Protein AF-A0A495U1C0-F1 (afdb_monomer_lite)

Sequence (269 aa):
MGSSTATISELTKANEAVADLSEKTHAEIAKLGKRRVKVAAPVRKLQSDLERVRAAIGKSAGIVEDIAALKAQRRKEAGTAFAEERPADTTRLDAEIRKKEAALAVARTEDEAAQAALPLIKQRLEQARIAAVAEAEQIDAAVARLLKTVTESENHLIDEAIRFVCERARRAAAYEDAASHFSVEAEDVRDWPTSNYAVWAALDSNRFRPLRGDGFDDRILPDWKADRDMLIKKIEAAGVPSIPRGMKANRWLSNGAPNPVPYLPTDMQ

Structure (mmCIF, N/CA/C/O backbone):
data_AF-A0A495U1C0-F1
#
_entry.id   AF-A0A495U1C0-F1
#
loop_
_atom_site.group_PDB
_atom_site.id
_atom_site.type_symbol
_atom_site.label_atom_id
_atom_site.label_alt_id
_atom_site.label_comp_id
_atom_site.label_asym_id
_atom_site.label_entity_id
_atom_site.label_seq_id
_atom_site.pdbx_PDB_ins_code
_atom_site.Cartn_x
_atom_site.Cartn_y
_atom_site.Cartn_z
_atom_site.occupancy
_atom_site.B_iso_or_equiv
_atom_site.auth_seq_id
_atom_site.auth_comp_id
_atom_site.auth_asym_id
_atom_site.auth_atom_id
_atom_site.pdbx_PDB_model_num
ATOM 1 N N . MET A 1 1 ? 36.671 -5.875 -37.774 1.00 29.75 1 MET A N 1
ATOM 2 C CA . MET A 1 1 ? 35.659 -6.136 -36.730 1.00 29.75 1 MET A CA 1
ATOM 3 C C . MET A 1 1 ? 34.327 -5.694 -37.296 1.00 29.75 1 MET A C 1
ATOM 5 O O . MET A 1 1 ? 34.245 -4.561 -37.754 1.00 29.75 1 MET A O 1
ATOM 9 N N . GLY A 1 2 ? 33.373 -6.618 -37.414 1.00 31.09 2 GLY A N 1
ATOM 10 C CA . GLY A 1 2 ? 32.119 -6.403 -38.133 1.00 31.09 2 GLY A CA 1
ATOM 11 C C . GLY A 1 2 ? 31.297 -5.286 -37.503 1.00 31.09 2 GLY A C 1
ATOM 12 O O . GLY A 1 2 ? 30.796 -5.434 -36.394 1.00 31.09 2 GLY A O 1
ATOM 13 N N . SER A 1 3 ? 31.179 -4.169 -38.215 1.00 38.44 3 SER A N 1
ATOM 14 C CA . SER A 1 3 ? 30.229 -3.103 -37.912 1.00 38.44 3 SER A CA 1
ATOM 15 C C . SER A 1 3 ? 28.865 -3.542 -38.434 1.00 38.44 3 SER A C 1
ATOM 17 O O . SER A 1 3 ? 28.451 -3.119 -39.508 1.00 38.44 3 SER A O 1
ATOM 19 N N . SER A 1 4 ? 28.206 -4.460 -37.724 1.00 41.94 4 SER A N 1
ATOM 20 C CA . SER A 1 4 ? 26.791 -4.738 -37.969 1.00 41.94 4 SER A CA 1
ATOM 21 C C . SER A 1 4 ? 26.014 -3.563 -37.402 1.00 41.94 4 SER A C 1
ATOM 23 O O . SER A 1 4 ? 25.788 -3.485 -36.196 1.00 41.94 4 SER A O 1
ATOM 25 N N . THR A 1 5 ? 25.711 -2.584 -38.242 1.00 56.19 5 THR A N 1
ATOM 26 C CA . THR A 1 5 ? 24.881 -1.462 -37.835 1.00 56.19 5 THR A CA 1
ATOM 27 C C . THR A 1 5 ? 23.424 -1.845 -37.961 1.00 56.19 5 THR A C 1
ATOM 29 O O . THR A 1 5 ? 23.007 -2.403 -38.975 1.00 56.19 5 THR A O 1
ATOM 32 N N . ALA A 1 6 ? 22.685 -1.621 -36.871 1.00 60.16 6 ALA A N 1
ATOM 33 C CA . ALA A 1 6 ? 21.303 -2.047 -36.752 1.00 60.16 6 ALA A CA 1
ATOM 34 C C . ALA A 1 6 ? 20.494 -1.537 -37.948 1.00 60.16 6 ALA A C 1
ATOM 36 O O . ALA A 1 6 ? 20.612 -0.378 -38.340 1.00 60.16 6 ALA A O 1
ATOM 37 N N . THR A 1 7 ? 19.685 -2.385 -38.565 1.00 69.69 7 THR A N 1
ATOM 38 C CA . THR A 1 7 ? 18.808 -1.951 -39.656 1.00 69.69 7 THR A CA 1
ATOM 39 C C . THR A 1 7 ? 17.623 -1.148 -39.109 1.00 69.69 7 THR A C 1
ATOM 41 O O . THR A 1 7 ? 17.256 -1.254 -37.939 1.00 69.69 7 THR A O 1
ATOM 44 N N . ILE A 1 8 ? 16.947 -0.379 -39.971 1.00 62.34 8 ILE A N 1
ATOM 45 C CA . ILE A 1 8 ? 15.697 0.317 -39.603 1.00 62.34 8 ILE A CA 1
ATOM 46 C C . ILE A 1 8 ? 14.654 -0.677 -39.063 1.00 62.34 8 ILE A C 1
ATOM 48 O O . ILE A 1 8 ? 13.908 -0.358 -38.136 1.00 62.34 8 ILE A O 1
ATOM 52 N N . SER A 1 9 ? 14.615 -1.895 -39.618 1.00 69.25 9 SER A N 1
ATOM 53 C CA . SER A 1 9 ? 13.720 -2.961 -39.155 1.00 69.25 9 SER A CA 1
ATOM 54 C C . SER A 1 9 ? 14.064 -3.428 -37.738 1.00 69.25 9 SER A C 1
ATOM 56 O O . SER A 1 9 ? 13.158 -3.626 -36.933 1.00 69.25 9 SER A O 1
ATOM 58 N N . GLU A 1 10 ? 15.350 -3.559 -37.412 1.00 74.56 10 GLU A N 1
ATOM 59 C CA . GLU A 1 10 ? 15.811 -3.951 -36.074 1.00 74.56 10 GLU A CA 1
ATOM 60 C C . GLU A 1 10 ? 15.495 -2.878 -35.029 1.00 74.56 10 GLU A C 1
ATOM 62 O O . GLU A 1 10 ? 14.930 -3.208 -33.990 1.00 74.56 10 GLU A O 1
ATOM 67 N N . LEU A 1 11 ? 15.733 -1.598 -35.337 1.00 64.19 11 LEU A N 1
ATOM 68 C CA . LEU A 1 11 ? 15.362 -0.484 -34.452 1.00 64.19 11 LEU A CA 1
ATOM 69 C C . LEU A 1 11 ? 13.846 -0.383 -34.241 1.00 64.19 11 LEU A C 1
ATOM 71 O O . LEU A 1 11 ? 13.391 -0.095 -33.137 1.00 64.19 11 LEU A O 1
ATOM 75 N N . THR A 1 12 ? 13.052 -0.646 -35.284 1.00 68.81 12 THR A N 1
ATOM 76 C CA . THR A 1 12 ? 11.582 -0.644 -35.175 1.00 68.81 12 THR A CA 1
ATOM 77 C C . THR A 1 12 ? 11.105 -1.760 -34.243 1.00 68.81 12 THR A C 1
ATOM 79 O O . THR A 1 12 ? 10.318 -1.499 -33.337 1.00 68.81 12 THR A O 1
ATOM 82 N N . LYS A 1 13 ? 11.642 -2.978 -34.396 1.00 73.94 13 LYS A N 1
ATOM 83 C CA . LYS A 1 13 ? 11.334 -4.113 -33.511 1.00 73.94 13 LYS A CA 1
ATOM 84 C C . LYS A 1 13 ? 11.794 -3.874 -32.072 1.00 73.94 13 LYS A C 1
ATOM 86 O O . LYS A 1 13 ? 11.084 -4.238 -31.141 1.00 73.94 13 LYS A O 1
ATOM 91 N N . ALA A 1 14 ? 12.965 -3.266 -31.880 1.00 70.94 14 ALA A N 1
ATOM 92 C CA . ALA A 1 14 ? 13.464 -2.912 -30.554 1.00 70.94 14 ALA A CA 1
ATOM 93 C C . ALA A 1 14 ? 12.554 -1.877 -29.872 1.00 70.94 14 ALA A C 1
ATOM 95 O O . ALA A 1 14 ? 12.222 -2.031 -28.700 1.00 70.94 14 ALA A O 1
ATOM 96 N N . ASN A 1 15 ? 12.073 -0.878 -30.618 1.00 71.69 15 ASN A N 1
ATOM 97 C CA . ASN A 1 15 ? 11.112 0.103 -30.118 1.00 71.69 15 ASN A CA 1
ATOM 98 C C . ASN A 1 15 ? 9.769 -0.531 -29.716 1.00 71.69 15 ASN A C 1
ATOM 100 O O . ASN A 1 15 ? 9.251 -0.240 -28.641 1.00 71.69 15 ASN A O 1
ATOM 104 N N . GLU A 1 16 ? 9.229 -1.434 -30.538 1.00 74.12 16 GLU A N 1
ATOM 105 C CA . GLU A 1 16 ? 8.022 -2.206 -30.199 1.00 74.12 16 GLU A CA 1
ATOM 106 C C . GLU A 1 16 ? 8.234 -3.056 -28.935 1.00 74.12 16 GLU A C 1
ATOM 108 O O . GLU A 1 16 ? 7.389 -3.063 -28.043 1.00 74.12 16 GLU A O 1
ATOM 113 N N . ALA A 1 17 ? 9.395 -3.703 -28.797 1.00 75.38 17 ALA A N 1
ATOM 114 C CA . ALA A 1 17 ? 9.724 -4.498 -27.616 1.00 75.38 17 ALA A CA 1
ATOM 115 C C . ALA A 1 17 ? 9.832 -3.656 -26.329 1.00 75.38 17 ALA A C 1
ATOM 117 O O . ALA A 1 17 ? 9.397 -4.106 -25.266 1.00 75.38 17 ALA A O 1
ATOM 118 N N . VAL A 1 18 ? 10.384 -2.439 -26.408 1.00 72.19 18 VAL A N 1
ATOM 119 C CA . VAL A 1 18 ? 10.437 -1.497 -25.275 1.00 72.19 18 VAL A CA 1
ATOM 120 C C . VAL A 1 18 ? 9.035 -0.995 -24.914 1.00 72.19 18 VAL A C 1
ATOM 122 O O . VAL A 1 18 ? 8.704 -0.934 -23.728 1.00 72.19 18 VAL A O 1
ATOM 125 N N . ALA A 1 19 ? 8.182 -0.712 -25.903 1.00 71.44 19 ALA A N 1
ATOM 126 C CA . ALA A 1 19 ? 6.788 -0.330 -25.667 1.00 71.44 19 ALA A CA 1
ATOM 127 C C . ALA A 1 19 ? 6.000 -1.450 -24.960 1.00 71.44 19 ALA A C 1
ATOM 129 O O . ALA A 1 19 ? 5.373 -1.207 -23.925 1.00 71.44 19 ALA A O 1
ATOM 130 N N . ASP A 1 20 ? 6.123 -2.691 -25.439 1.00 77.81 20 ASP A N 1
ATOM 131 C CA . ASP A 1 20 ? 5.536 -3.881 -24.811 1.00 77.81 20 ASP A CA 1
ATOM 132 C C . ASP A 1 20 ? 6.037 -4.085 -23.372 1.00 77.81 20 ASP A C 1
ATOM 134 O O . ASP A 1 20 ? 5.273 -4.453 -22.471 1.00 77.81 20 ASP A O 1
ATOM 138 N N . LEU A 1 21 ? 7.340 -3.888 -23.141 1.00 79.50 21 LEU A N 1
ATOM 139 C CA . LEU A 1 21 ? 7.951 -3.981 -21.815 1.00 79.50 21 LEU A CA 1
ATOM 140 C C . LEU A 1 21 ? 7.393 -2.907 -20.873 1.00 79.50 21 LEU A C 1
ATOM 142 O O . LEU A 1 21 ? 7.092 -3.207 -19.712 1.00 79.50 21 LEU A O 1
ATOM 146 N N . SER A 1 22 ? 7.228 -1.680 -21.369 1.00 74.44 22 SER A N 1
ATOM 147 C CA . SER A 1 22 ? 6.650 -0.569 -20.616 1.00 74.44 22 SER A CA 1
ATOM 148 C C . SER A 1 22 ? 5.197 -0.860 -20.234 1.00 74.44 22 SER A C 1
ATOM 150 O O . SER A 1 22 ? 4.836 -0.744 -19.061 1.00 74.44 22 SER A O 1
ATOM 152 N N . GLU A 1 23 ? 4.365 -1.346 -21.159 1.00 80.00 23 GLU A N 1
ATOM 153 C CA . GLU A 1 23 ? 2.969 -1.704 -20.867 1.00 80.00 23 GLU A CA 1
ATOM 154 C C . GLU A 1 23 ? 2.871 -2.824 -19.815 1.00 80.00 23 GLU A C 1
ATOM 156 O O . GLU A 1 23 ? 2.150 -2.699 -18.816 1.00 80.00 23 GLU A O 1
ATOM 161 N N . LYS A 1 24 ? 3.659 -3.896 -19.978 1.00 88.62 24 LYS A N 1
ATOM 162 C CA . LYS A 1 24 ? 3.733 -4.999 -19.003 1.00 88.62 24 LYS A CA 1
ATOM 163 C C . LYS A 1 24 ? 4.182 -4.507 -17.627 1.00 88.62 24 LYS A C 1
ATOM 165 O O . LYS A 1 24 ? 3.633 -4.941 -16.612 1.00 88.62 24 LYS A O 1
ATOM 170 N N . THR A 1 25 ? 5.134 -3.579 -17.590 1.00 80.12 25 THR A N 1
ATOM 171 C CA . THR A 1 25 ? 5.626 -2.969 -16.351 1.00 80.12 25 THR A CA 1
ATOM 172 C C . THR A 1 25 ? 4.534 -2.167 -15.648 1.00 80.12 25 THR A C 1
ATOM 174 O O . THR A 1 25 ? 4.304 -2.374 -14.456 1.00 80.12 25 THR A O 1
ATOM 177 N N . HIS A 1 26 ? 3.790 -1.325 -16.370 1.00 80.44 26 HIS A N 1
ATOM 178 C CA . HIS A 1 26 ? 2.662 -0.580 -15.802 1.00 80.44 26 HIS A CA 1
ATOM 179 C C . HIS A 1 26 ? 1.577 -1.512 -15.246 1.00 80.44 26 HIS A C 1
ATOM 181 O O . HIS A 1 26 ? 1.069 -1.290 -14.141 1.00 80.44 26 HIS A O 1
ATOM 187 N N . ALA A 1 27 ? 1.253 -2.589 -15.968 1.00 89.38 27 ALA A N 1
ATOM 188 C CA . ALA A 1 27 ? 0.297 -3.588 -15.503 1.00 89.38 27 ALA A CA 1
ATOM 189 C C . ALA A 1 27 ? 0.762 -4.271 -14.204 1.00 89.38 27 ALA A C 1
ATOM 191 O O . ALA A 1 27 ? -0.045 -4.490 -13.294 1.00 89.38 27 ALA A O 1
ATOM 192 N N . GLU A 1 28 ? 2.053 -4.582 -14.083 1.00 92.69 28 GLU A N 1
ATOM 193 C CA . GLU A 1 28 ? 2.612 -5.202 -12.881 1.00 92.69 28 GLU A CA 1
ATOM 194 C C . GLU A 1 28 ? 2.662 -4.225 -11.697 1.00 92.69 28 GLU A C 1
ATOM 196 O O . GLU A 1 28 ? 2.232 -4.574 -10.595 1.00 92.69 28 GLU A O 1
ATOM 201 N N . ILE A 1 29 ? 3.054 -2.967 -11.928 1.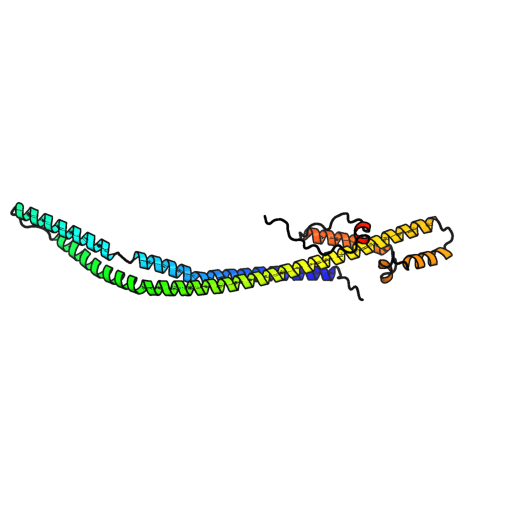00 85.00 29 ILE A N 1
ATOM 202 C CA . ILE A 1 29 ? 2.990 -1.898 -10.918 1.00 85.00 29 ILE A CA 1
ATOM 203 C C . ILE A 1 29 ? 1.551 -1.728 -10.408 1.00 85.00 29 ILE A C 1
ATOM 205 O O . ILE A 1 29 ? 1.329 -1.620 -9.200 1.00 85.00 29 ILE A O 1
ATOM 209 N N . ALA A 1 30 ? 0.546 -1.792 -11.287 1.00 89.56 30 ALA A N 1
ATOM 210 C CA . ALA A 1 30 ? -0.856 -1.727 -10.881 1.00 89.56 30 ALA A CA 1
ATOM 211 C C . ALA A 1 30 ? -1.273 -2.917 -9.991 1.00 89.56 30 ALA A C 1
ATOM 213 O O . ALA A 1 30 ? -2.023 -2.738 -9.022 1.00 89.56 30 ALA A O 1
ATOM 214 N N . LYS A 1 31 ? -0.781 -4.135 -10.267 1.00 94.75 31 LYS A N 1
ATOM 215 C CA . LYS A 1 31 ? -1.010 -5.305 -9.394 1.00 94.75 31 LYS A CA 1
ATOM 216 C C . LYS A 1 31 ? -0.338 -5.129 -8.033 1.00 94.75 31 LYS A C 1
ATOM 218 O O . LYS A 1 31 ? -0.974 -5.394 -7.009 1.00 94.75 31 LYS A O 1
ATOM 223 N N . LEU A 1 32 ? 0.901 -4.639 -8.007 1.00 90.44 32 LEU A N 1
ATOM 224 C CA . LEU A 1 32 ? 1.628 -4.334 -6.774 1.00 90.44 32 LEU A CA 1
ATOM 225 C C . LEU A 1 32 ? 0.912 -3.250 -5.950 1.00 90.44 32 LEU A C 1
ATOM 227 O O . LEU A 1 32 ? 0.750 -3.402 -4.739 1.00 90.44 32 LEU A O 1
ATOM 231 N N . GLY A 1 33 ? 0.362 -2.221 -6.601 1.00 88.94 33 GLY A N 1
ATOM 232 C CA . GLY A 1 33 ? -0.478 -1.208 -5.958 1.00 88.94 33 GLY A CA 1
ATOM 233 C C . GLY A 1 33 ? -1.723 -1.805 -5.289 1.00 88.94 33 GLY A C 1
ATOM 234 O O . GLY A 1 33 ? -2.006 -1.519 -4.122 1.00 88.94 33 GLY A O 1
ATOM 235 N N . LYS A 1 34 ? -2.434 -2.717 -5.971 1.00 94.06 34 LYS A N 1
ATOM 236 C CA . LYS A 1 34 ? -3.572 -3.452 -5.380 1.00 94.06 34 LYS A CA 1
ATOM 237 C C . LYS A 1 34 ? -3.143 -4.304 -4.180 1.00 94.06 34 LYS A C 1
ATOM 239 O O . LYS A 1 34 ? -3.851 -4.337 -3.169 1.00 94.06 34 LYS A O 1
ATOM 244 N N . ARG A 1 35 ? -1.982 -4.964 -4.261 1.00 92.94 35 ARG A N 1
ATOM 245 C CA . ARG A 1 35 ? -1.399 -5.743 -3.154 1.00 92.94 35 ARG A CA 1
ATOM 246 C C . ARG A 1 35 ? -1.105 -4.848 -1.943 1.00 92.94 35 ARG A C 1
ATOM 248 O O . ARG A 1 35 ? -1.533 -5.192 -0.843 1.00 92.94 35 ARG A O 1
ATOM 255 N N . ARG A 1 36 ? -0.516 -3.662 -2.147 1.00 91.00 36 ARG A N 1
ATOM 256 C CA . ARG A 1 36 ? -0.254 -2.668 -1.085 1.00 91.00 36 ARG A CA 1
ATOM 257 C C . ARG A 1 36 ? -1.531 -2.258 -0.350 1.00 91.00 36 AR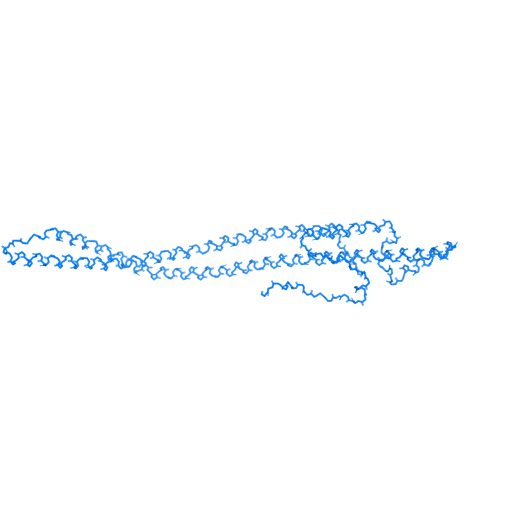G A C 1
ATOM 259 O O . ARG A 1 36 ? -1.572 -2.255 0.879 1.00 91.00 36 ARG A O 1
ATOM 266 N N . VAL A 1 37 ? -2.605 -1.970 -1.090 1.00 91.94 37 VAL A N 1
ATOM 267 C CA . VAL A 1 37 ? -3.909 -1.617 -0.498 1.00 91.94 37 VAL A CA 1
ATOM 268 C C . VAL A 1 37 ? -4.475 -2.774 0.328 1.00 91.94 37 VAL A C 1
ATOM 270 O O . VAL A 1 37 ? -4.946 -2.559 1.447 1.00 91.94 37 VAL A O 1
ATOM 273 N N . LYS A 1 38 ? -4.401 -4.005 -0.192 1.00 93.12 38 LYS A N 1
ATOM 274 C CA . LYS A 1 38 ? -4.887 -5.205 0.505 1.00 93.12 38 LYS A CA 1
ATOM 275 C C . LYS A 1 38 ? -4.156 -5.430 1.831 1.00 93.12 38 LYS A C 1
ATOM 277 O O . LYS A 1 38 ? -4.789 -5.782 2.821 1.00 93.12 38 LYS A O 1
ATOM 282 N N . VAL A 1 39 ? -2.851 -5.189 1.855 1.00 89.75 39 VAL A N 1
ATOM 283 C CA . VAL A 1 39 ? -1.999 -5.357 3.039 1.00 89.75 39 VAL A CA 1
ATOM 284 C C . VAL A 1 39 ? -2.250 -4.266 4.088 1.00 89.75 39 VAL A C 1
ATOM 286 O O . VAL A 1 39 ? -2.189 -4.535 5.284 1.00 89.75 39 VAL A O 1
ATOM 289 N N . ALA A 1 40 ? -2.610 -3.051 3.667 1.00 89.62 40 ALA A N 1
ATOM 290 C CA . ALA A 1 40 ? -2.971 -1.965 4.580 1.00 89.62 40 ALA A CA 1
ATOM 291 C C . ALA A 1 40 ? -4.397 -2.092 5.164 1.00 89.62 40 ALA A C 1
ATOM 293 O O . ALA A 1 40 ? -4.716 -1.455 6.171 1.00 89.62 40 ALA A O 1
ATOM 294 N N . ALA A 1 41 ? -5.277 -2.895 4.555 1.00 92.62 41 ALA A N 1
ATOM 295 C CA . ALA A 1 41 ? -6.676 -3.010 4.974 1.00 92.62 41 ALA A CA 1
ATOM 296 C C . ALA A 1 41 ? -6.866 -3.524 6.422 1.00 92.62 41 ALA A C 1
ATOM 298 O O . ALA A 1 41 ? -7.660 -2.922 7.153 1.00 92.62 41 ALA A O 1
ATOM 299 N N . PRO A 1 42 ? -6.135 -4.556 6.898 1.00 93.50 42 PRO A N 1
ATOM 300 C CA . PRO A 1 42 ? -6.193 -4.989 8.295 1.00 93.50 42 PRO A CA 1
ATOM 301 C C . PRO A 1 42 ? -5.804 -3.891 9.290 1.00 93.50 42 PRO A C 1
ATOM 303 O O . PRO A 1 42 ? -6.444 -3.773 10.331 1.00 93.50 42 PRO A O 1
ATOM 306 N N . VAL A 1 43 ? -4.812 -3.055 8.958 1.00 95.56 43 VAL A N 1
ATOM 307 C CA . VAL A 1 43 ? -4.381 -1.933 9.811 1.00 95.56 43 VAL A CA 1
ATOM 308 C C . VAL A 1 43 ? -5.527 -0.940 9.999 1.00 95.56 43 VAL A C 1
ATOM 310 O O . VAL A 1 43 ? -5.861 -0.604 11.132 1.00 95.56 43 VAL A O 1
ATOM 313 N N . ARG A 1 44 ? -6.192 -0.538 8.906 1.00 95.19 44 ARG A N 1
ATOM 314 C CA . ARG A 1 44 ? -7.347 0.379 8.960 1.00 95.19 44 ARG A CA 1
ATOM 315 C C . ARG A 1 44 ? -8.500 -0.196 9.780 1.00 95.19 44 ARG A C 1
ATOM 317 O O . ARG A 1 44 ? -9.109 0.516 10.575 1.00 95.19 44 ARG A O 1
ATOM 324 N N . LYS A 1 45 ? -8.786 -1.492 9.614 1.00 95.38 45 LYS A N 1
ATOM 325 C CA . LYS A 1 45 ? -9.826 -2.176 10.392 1.00 95.38 45 LYS A CA 1
ATOM 326 C C . LYS A 1 45 ? -9.496 -2.170 11.886 1.00 95.38 45 LYS A C 1
ATOM 328 O O . LYS A 1 45 ? -10.328 -1.752 12.680 1.00 95.38 45 LYS A O 1
ATOM 333 N N . LEU A 1 46 ? -8.274 -2.556 12.254 1.00 95.88 46 LEU A N 1
ATOM 334 C CA . LEU A 1 46 ? -7.831 -2.595 13.650 1.00 95.88 46 LEU A CA 1
ATOM 335 C C . LEU A 1 46 ? -7.770 -1.202 14.293 1.00 95.88 46 LEU A C 1
ATOM 337 O O . LEU A 1 46 ? -8.017 -1.081 15.488 1.00 95.88 46 LEU A O 1
ATOM 341 N N . GLN A 1 47 ? -7.490 -0.149 13.520 1.00 95.56 47 GLN A N 1
ATOM 342 C CA . GLN A 1 47 ? -7.606 1.235 13.991 1.00 95.56 47 GLN A CA 1
ATOM 343 C C . GLN A 1 47 ? -9.057 1.604 14.314 1.00 95.56 47 GLN A C 1
ATOM 345 O O . GLN A 1 47 ? -9.317 2.106 15.405 1.00 95.56 47 GLN A O 1
ATOM 350 N N . SER A 1 48 ? -10.003 1.286 13.424 1.00 96.69 48 SER A N 1
ATOM 351 C CA . SER A 1 48 ? -11.430 1.510 13.693 1.00 96.69 48 SER A CA 1
ATOM 352 C C . SER A 1 48 ? -11.917 0.698 14.898 1.00 96.69 48 SER A C 1
ATOM 354 O O . SER A 1 48 ? -12.642 1.220 15.742 1.00 96.69 48 SER A O 1
ATOM 356 N N . ASP A 1 49 ? -11.494 -0.563 15.021 1.00 94.75 49 ASP A N 1
ATOM 357 C CA . ASP A 1 49 ? -11.844 -1.413 16.163 1.00 94.75 49 ASP A CA 1
ATOM 358 C C . ASP A 1 49 ? -11.273 -0.844 17.475 1.00 94.75 49 ASP A C 1
ATOM 360 O O . ASP A 1 49 ? -11.963 -0.817 18.494 1.00 94.75 49 ASP A O 1
ATOM 364 N N . LEU A 1 50 ? -10.043 -0.317 17.449 1.00 95.25 50 LEU A N 1
ATOM 365 C CA . LEU A 1 50 ? -9.421 0.345 18.598 1.00 95.25 50 LEU A CA 1
ATOM 366 C C . LEU A 1 50 ? -10.195 1.598 19.031 1.00 95.25 50 LEU A C 1
ATOM 368 O O . LEU A 1 50 ? -10.373 1.818 20.229 1.00 95.25 50 LEU A O 1
ATOM 372 N N . GLU A 1 51 ? -10.649 2.414 18.081 1.00 94.12 51 GLU A N 1
ATOM 373 C CA . GLU A 1 51 ? -11.473 3.597 18.356 1.00 94.12 51 GLU A CA 1
ATOM 374 C C . GLU A 1 51 ? -12.815 3.213 18.981 1.00 94.12 51 GLU A C 1
ATOM 376 O O . GLU A 1 51 ? -13.198 3.788 20.000 1.00 94.12 51 GLU A O 1
ATOM 381 N N . ARG A 1 52 ? -13.491 2.189 18.445 1.00 91.25 52 ARG A N 1
ATOM 382 C CA . ARG A 1 52 ? -14.752 1.680 19.010 1.00 91.25 52 ARG A CA 1
ATOM 383 C C . ARG A 1 52 ? -14.576 1.161 20.430 1.00 91.25 52 ARG A C 1
ATOM 385 O O . ARG A 1 52 ? -15.392 1.471 21.291 1.00 91.25 52 ARG A O 1
ATOM 392 N N . VAL A 1 53 ? -13.510 0.403 20.687 1.00 93.31 53 VAL A N 1
ATOM 393 C CA . VAL A 1 53 ? -13.218 -0.118 22.029 1.00 93.31 53 VAL A CA 1
ATOM 394 C C . VAL A 1 53 ? -12.899 1.016 22.999 1.00 93.31 53 VAL A C 1
ATOM 396 O O . VAL A 1 53 ? -13.408 1.018 24.113 1.00 93.31 53 VAL A O 1
ATOM 399 N N . ARG A 1 54 ? -12.134 2.028 22.577 1.00 91.31 54 ARG A N 1
ATOM 400 C CA . ARG A 1 54 ? -11.878 3.219 23.404 1.00 91.31 54 ARG A CA 1
ATOM 401 C C . ARG A 1 54 ? -13.148 4.007 23.713 1.00 91.31 54 ARG A C 1
ATOM 403 O O . ARG A 1 54 ? -13.275 4.483 24.829 1.00 91.31 54 ARG A O 1
ATOM 410 N N . ALA A 1 55 ? -14.065 4.128 22.755 1.00 88.88 55 ALA A N 1
ATOM 411 C CA . ALA A 1 55 ? -15.350 4.796 22.956 1.00 88.88 55 ALA A CA 1
ATOM 412 C C . ALA A 1 55 ? -16.316 3.986 23.836 1.00 88.88 55 ALA A C 1
ATOM 414 O O . ALA A 1 55 ? -17.209 4.556 24.458 1.00 88.88 55 ALA A O 1
ATOM 415 N N . ALA A 1 56 ? -16.163 2.659 23.874 1.00 86.88 56 ALA A N 1
ATOM 416 C CA . ALA A 1 56 ? -16.931 1.810 24.774 1.00 86.88 56 ALA A CA 1
ATOM 417 C C . ALA A 1 56 ? -16.494 1.994 26.231 1.00 86.88 56 ALA A C 1
ATOM 419 O O . ALA A 1 56 ? -17.360 2.000 27.097 1.00 86.88 56 ALA A O 1
ATOM 420 N N . ILE A 1 57 ? -15.192 2.198 26.470 1.00 88.69 57 ILE A N 1
ATOM 421 C CA . ILE A 1 57 ? -14.623 2.403 27.805 1.00 88.69 57 ILE A CA 1
ATOM 422 C C . ILE A 1 57 ? -15.120 3.721 28.407 1.00 88.69 57 ILE A C 1
ATOM 424 O O . ILE A 1 57 ? -14.907 4.797 27.851 1.00 88.69 57 ILE A O 1
ATOM 428 N N . GLY A 1 58 ? -15.705 3.634 29.600 1.00 82.25 58 GLY A N 1
ATOM 429 C CA . GLY A 1 58 ? -16.123 4.792 30.392 1.00 82.25 58 GLY A CA 1
ATOM 430 C C . GLY A 1 58 ? -17.622 5.072 30.333 1.00 82.25 58 GLY A C 1
ATOM 431 O O . GLY A 1 58 ? -18.089 6.006 30.987 1.00 82.25 58 GLY A O 1
ATOM 432 N N . LYS A 1 59 ? -18.404 4.238 29.632 1.00 84.56 59 LYS A N 1
ATOM 433 C CA . LYS A 1 59 ? -19.873 4.309 29.666 1.00 84.56 59 LYS A CA 1
ATOM 434 C C . LYS A 1 59 ? -20.423 4.128 31.082 1.00 84.56 59 LYS A C 1
ATOM 436 O O . LYS A 1 59 ? -21.407 4.777 31.435 1.00 84.56 59 LYS A O 1
ATOM 441 N N . SER A 1 60 ? -19.806 3.274 31.905 1.00 87.56 60 SER A N 1
ATOM 442 C CA . SER A 1 60 ? -20.269 3.061 33.281 1.00 87.56 60 SER A CA 1
ATOM 443 C C . SER A 1 60 ? -20.098 4.299 34.165 1.00 87.56 60 SER A C 1
ATOM 445 O O . SER A 1 60 ? -20.937 4.526 35.035 1.00 87.56 60 SER A O 1
ATOM 447 N N . ALA A 1 61 ? -19.080 5.134 33.924 1.00 87.12 61 ALA A N 1
ATOM 448 C CA . ALA A 1 61 ? -18.805 6.317 34.739 1.00 87.12 61 ALA A CA 1
ATOM 449 C C . ALA A 1 61 ? -19.947 7.346 34.668 1.00 87.12 61 ALA A C 1
ATOM 451 O O . ALA A 1 61 ? -20.453 7.765 35.706 1.00 87.12 61 ALA A O 1
ATOM 452 N N . GLY A 1 62 ? -20.438 7.661 33.463 1.00 87.75 62 GLY A N 1
ATOM 453 C CA . GLY A 1 62 ? -21.572 8.581 33.298 1.00 87.75 62 GLY A CA 1
ATOM 454 C C . GLY A 1 62 ? -22.870 8.055 33.926 1.00 87.75 62 GLY A C 1
ATOM 455 O O . GLY A 1 62 ? -23.631 8.808 34.527 1.00 87.75 62 GLY A O 1
ATOM 456 N N . ILE A 1 63 ? -23.104 6.738 33.879 1.00 90.88 63 ILE A N 1
ATOM 457 C CA . ILE A 1 63 ? -24.281 6.129 34.523 1.00 90.88 63 ILE A CA 1
ATOM 458 C C . ILE A 1 63 ? -24.175 6.206 36.056 1.00 90.88 63 ILE A C 1
ATOM 460 O O . ILE A 1 63 ? -25.188 6.388 36.733 1.00 90.88 63 ILE A O 1
ATOM 464 N N . VAL A 1 64 ? -22.969 6.086 36.624 1.00 92.81 64 VAL A N 1
ATOM 465 C CA . VAL A 1 64 ? -22.749 6.262 38.071 1.00 92.81 64 VAL A CA 1
ATOM 466 C C . VAL A 1 64 ? -23.097 7.687 38.509 1.00 92.81 64 VAL A C 1
ATOM 468 O O . VAL A 1 64 ? -23.769 7.851 39.531 1.00 92.81 64 VAL A O 1
ATOM 471 N N . GLU A 1 65 ? -22.696 8.697 37.737 1.00 92.19 65 GLU A N 1
ATOM 472 C CA . GLU A 1 65 ? -23.027 10.103 38.007 1.00 92.19 65 GLU A CA 1
ATOM 473 C C . GLU A 1 65 ? -24.544 10.351 37.954 1.00 92.19 65 GLU A C 1
ATOM 475 O O . GLU A 1 65 ? -25.105 10.928 38.890 1.00 92.19 65 GLU A O 1
ATOM 480 N N . ASP A 1 66 ? -25.232 9.813 36.943 1.00 94.06 66 ASP A N 1
ATOM 481 C CA . ASP A 1 66 ? -26.696 9.880 36.827 1.00 94.06 66 ASP A CA 1
ATOM 482 C C . ASP A 1 66 ? -27.407 9.248 38.037 1.00 94.06 66 ASP A C 1
ATOM 484 O O . ASP A 1 66 ? -28.352 9.814 38.594 1.00 94.06 66 ASP A O 1
ATOM 488 N N . ILE A 1 67 ? -26.953 8.066 38.474 1.00 95.50 67 ILE A N 1
ATOM 489 C CA . ILE A 1 67 ? -27.514 7.382 39.649 1.00 95.50 67 ILE A CA 1
ATOM 490 C C . ILE A 1 67 ? -27.296 8.223 40.910 1.00 95.50 67 ILE A C 1
ATOM 492 O O . ILE A 1 67 ? -28.195 8.311 41.753 1.00 95.50 67 ILE A O 1
ATOM 496 N N . ALA A 1 68 ? -26.120 8.838 41.065 1.00 95.62 68 ALA A N 1
ATOM 497 C CA . ALA A 1 68 ? -25.822 9.698 42.205 1.00 95.62 68 ALA A CA 1
ATOM 498 C C . ALA A 1 68 ? -26.742 10.930 42.237 1.00 95.62 68 ALA A C 1
ATOM 500 O O . ALA A 1 68 ? -27.283 11.252 43.301 1.00 95.62 68 ALA A O 1
ATOM 501 N N . ALA A 1 69 ? -26.994 11.554 41.082 1.00 95.31 69 ALA A N 1
ATOM 502 C CA . ALA A 1 69 ? -27.922 12.675 40.950 1.00 95.31 69 ALA A CA 1
ATOM 503 C C . ALA A 1 69 ? -29.366 12.277 41.309 1.00 95.31 69 ALA A C 1
ATOM 505 O O . ALA A 1 69 ? -30.004 12.943 42.128 1.00 95.31 69 ALA A O 1
ATOM 506 N N . LEU A 1 70 ? -29.857 11.142 40.797 1.00 96.00 70 LEU A N 1
ATOM 507 C CA . LEU A 1 70 ? -31.194 10.623 41.122 1.00 96.00 70 LEU A CA 1
ATOM 508 C C . LEU A 1 70 ? -31.336 10.286 42.614 1.00 96.00 70 LEU A C 1
ATOM 510 O O . LEU A 1 70 ? -32.345 10.614 43.241 1.00 96.00 70 LEU A O 1
ATOM 514 N N . LYS A 1 71 ? -30.304 9.685 43.224 1.00 95.88 71 LYS A N 1
ATOM 515 C CA . LYS A 1 71 ? -30.278 9.413 44.671 1.00 95.88 71 LYS A CA 1
ATOM 516 C C . LYS A 1 71 ? -30.275 10.704 45.491 1.00 95.88 71 LYS A C 1
ATOM 518 O O . LYS A 1 71 ? -30.922 10.746 46.537 1.00 95.88 71 LYS A O 1
ATOM 523 N N . ALA A 1 72 ? -29.590 11.755 45.041 1.00 95.75 72 ALA A N 1
ATOM 524 C CA . ALA A 1 72 ? -29.623 13.062 45.694 1.00 95.75 72 ALA A CA 1
ATOM 525 C C . ALA A 1 72 ? -31.012 13.717 45.591 1.00 95.75 72 ALA A C 1
ATOM 527 O O . ALA A 1 72 ? -31.534 14.200 46.596 1.00 95.75 72 ALA A O 1
ATOM 528 N N . GLN A 1 73 ? -31.650 13.654 44.418 1.00 94.56 73 GLN A N 1
ATOM 529 C CA . GLN A 1 73 ? -33.014 14.150 44.214 1.00 94.56 73 GLN A CA 1
ATOM 530 C C . GLN A 1 73 ? -34.023 13.412 45.102 1.00 94.56 73 GLN A C 1
ATOM 532 O O . GLN A 1 73 ? -34.846 14.046 45.761 1.00 94.56 73 GLN A O 1
ATOM 537 N N . ARG A 1 74 ? -33.895 12.085 45.209 1.00 94.81 74 ARG A N 1
ATOM 538 C CA . ARG A 1 74 ? -34.701 11.259 46.116 1.00 94.81 74 ARG A CA 1
ATOM 539 C C . ARG A 1 74 ? -34.552 11.679 47.580 1.00 94.81 74 ARG A C 1
ATOM 541 O O . ARG A 1 74 ? -35.548 11.770 48.291 1.00 94.81 74 ARG A O 1
ATOM 548 N N . ARG A 1 75 ? -33.322 11.948 48.043 1.00 94.25 75 ARG A N 1
ATOM 549 C CA . ARG A 1 75 ? -33.073 12.436 49.416 1.00 94.25 75 ARG A CA 1
ATOM 550 C C . ARG A 1 75 ? -33.716 13.798 49.656 1.00 94.25 75 ARG A C 1
ATOM 552 O O . ARG A 1 75 ? -34.243 14.022 50.739 1.00 94.25 75 ARG A O 1
ATOM 559 N N . LYS A 1 76 ? -33.675 14.685 48.658 1.00 94.19 76 LYS A N 1
ATOM 560 C CA . LYS A 1 76 ? -34.302 16.007 48.739 1.00 94.19 76 LYS A CA 1
ATOM 561 C C . LYS A 1 76 ? -35.822 15.890 48.891 1.00 94.19 76 LYS A C 1
ATOM 563 O O . LYS A 1 76 ? -36.356 16.475 49.820 1.00 94.19 76 LYS A O 1
ATOM 568 N N . GLU A 1 77 ? -36.481 15.077 48.062 1.00 91.38 77 GLU A N 1
ATOM 569 C CA . GLU A 1 77 ? -37.932 14.826 48.158 1.00 91.38 77 GLU A CA 1
ATOM 570 C C . GLU A 1 77 ? -38.320 14.238 49.521 1.00 91.38 77 GLU A C 1
ATOM 572 O O . GLU A 1 77 ? -39.263 14.704 50.153 1.00 91.38 77 GLU A O 1
ATOM 577 N N . ALA A 1 78 ? -37.555 13.260 50.015 1.00 88.88 78 ALA A N 1
ATOM 578 C CA . ALA A 1 78 ? -37.797 12.672 51.330 1.00 88.88 78 ALA A CA 1
ATOM 579 C C . ALA A 1 78 ? -37.631 13.690 52.473 1.00 88.88 78 ALA A C 1
ATOM 581 O O . ALA A 1 78 ? -38.433 13.702 53.403 1.00 88.88 78 ALA A O 1
ATOM 582 N N . GLY A 1 79 ? -36.612 14.554 52.400 1.00 92.31 79 GLY A N 1
ATOM 583 C CA . GLY A 1 79 ? -36.389 15.614 53.385 1.00 92.31 79 GLY A CA 1
ATOM 584 C C . GLY A 1 79 ? -37.485 16.682 53.369 1.00 92.31 79 GLY A C 1
ATOM 585 O O . GLY A 1 79 ? -37.935 17.106 54.430 1.00 92.31 79 GLY A O 1
ATOM 586 N N . THR A 1 80 ? -37.951 17.078 52.182 1.00 92.50 80 THR A N 1
ATOM 587 C CA . THR A 1 80 ? -39.070 18.019 52.027 1.00 92.50 80 THR A CA 1
ATOM 588 C C . THR A 1 80 ? -40.373 17.423 52.551 1.00 92.50 80 THR A C 1
ATOM 590 O O . THR A 1 80 ? -41.040 18.054 53.362 1.00 92.50 80 THR A O 1
ATOM 593 N N . ALA A 1 81 ? -40.695 16.184 52.178 1.00 90.25 81 ALA A N 1
ATOM 594 C CA . ALA A 1 81 ? -41.887 15.494 52.662 1.00 90.25 81 ALA A CA 1
ATOM 595 C C . ALA A 1 81 ? -41.894 15.336 54.195 1.00 90.25 81 ALA A C 1
ATOM 597 O O . ALA A 1 81 ? -42.930 15.534 54.823 1.00 90.25 81 ALA A O 1
ATOM 598 N N . PHE A 1 82 ? -40.733 15.051 54.800 1.00 91.00 82 PHE A N 1
ATOM 599 C CA . PHE A 1 82 ? -40.580 15.002 56.257 1.00 91.00 82 PHE A CA 1
ATOM 600 C C . PHE A 1 82 ? -40.844 16.362 56.920 1.00 91.00 82 PHE A C 1
ATOM 602 O O . PHE A 1 82 ? -41.555 16.419 57.917 1.00 91.00 82 PHE A O 1
ATOM 609 N N . ALA A 1 83 ? -40.309 17.453 56.360 1.00 92.25 83 ALA A N 1
ATOM 610 C CA . ALA A 1 83 ? -40.547 18.807 56.870 1.00 92.25 83 ALA A CA 1
ATOM 611 C C . ALA A 1 83 ? -42.012 19.263 56.713 1.00 92.25 83 ALA A C 1
ATOM 613 O O . ALA A 1 83 ? -42.482 20.092 57.485 1.00 92.25 83 ALA A O 1
ATOM 614 N N . GLU A 1 84 ? -42.721 18.720 55.724 1.00 92.75 84 GLU A N 1
ATOM 615 C CA . GLU A 1 84 ? -44.136 18.985 55.432 1.00 92.75 84 GLU A CA 1
ATOM 616 C C . GLU A 1 84 ? -45.097 17.990 56.121 1.00 92.75 84 GLU A C 1
ATOM 618 O O . GLU A 1 84 ? -46.295 18.023 55.850 1.00 92.75 84 GLU A O 1
ATOM 623 N N . GLU A 1 85 ? -44.591 17.087 56.975 1.00 91.00 85 GLU A N 1
ATOM 624 C CA . GLU A 1 85 ? -45.357 16.035 57.675 1.00 91.00 85 GLU A CA 1
ATOM 625 C C . GLU A 1 85 ? -46.212 15.136 56.752 1.00 91.00 85 GLU A C 1
ATOM 627 O O . GLU A 1 85 ? -47.214 14.547 57.165 1.00 91.00 85 GLU A O 1
ATOM 632 N N . ARG A 1 86 ? -45.801 14.979 55.487 1.00 89.31 86 ARG A N 1
ATOM 633 C CA . ARG A 1 86 ? -46.481 14.135 54.493 1.00 89.31 86 ARG A CA 1
ATOM 634 C C . ARG A 1 86 ? -45.647 12.904 54.125 1.00 89.31 86 ARG A C 1
ATOM 636 O O . ARG A 1 86 ? -44.418 12.928 54.217 1.00 89.31 86 ARG A O 1
ATOM 643 N N . PRO A 1 87 ? -46.269 11.817 53.635 1.00 85.00 87 PRO A N 1
ATOM 644 C CA . PRO A 1 87 ? -45.516 10.708 53.063 1.00 85.00 87 PRO A CA 1
ATOM 645 C C . PRO A 1 87 ? -44.750 11.149 51.803 1.00 85.00 87 PRO A C 1
ATOM 647 O O . PRO A 1 87 ? -45.263 11.889 50.958 1.00 85.00 87 PRO A O 1
ATOM 650 N N . ALA A 1 88 ? -43.511 10.673 51.668 1.00 84.25 88 ALA A N 1
ATOM 651 C CA . ALA A 1 88 ? -42.679 10.924 50.495 1.00 84.25 88 ALA A CA 1
ATOM 652 C C . ALA A 1 88 ? -43.088 10.003 49.334 1.00 84.25 88 ALA A C 1
ATOM 654 O O . ALA A 1 88 ? -42.955 8.782 49.440 1.00 84.25 88 ALA A O 1
ATOM 655 N N . ASP A 1 89 ? -43.516 10.569 48.203 1.00 87.25 89 ASP A N 1
ATOM 656 C CA . ASP A 1 89 ? -43.724 9.801 46.973 1.00 87.25 89 ASP A CA 1
ATOM 657 C C . ASP A 1 89 ? -42.431 9.759 46.152 1.00 87.25 89 ASP A C 1
ATOM 659 O O . ASP A 1 89 ? -42.110 10.653 45.371 1.00 87.25 89 ASP A O 1
ATOM 663 N N . THR A 1 90 ? -41.653 8.699 46.359 1.00 90.31 90 THR A N 1
ATOM 664 C CA . THR A 1 90 ? -40.379 8.469 45.656 1.00 90.31 90 THR A CA 1
ATOM 665 C C . THR A 1 90 ? -40.455 7.318 44.657 1.00 90.31 90 THR A C 1
ATOM 667 O O . THR A 1 90 ? -39.445 6.950 44.059 1.00 90.31 90 THR A O 1
ATOM 670 N N . THR A 1 91 ? -41.649 6.771 44.419 1.00 90.88 91 THR A N 1
ATOM 671 C CA . THR A 1 91 ? -41.857 5.553 43.621 1.00 90.88 91 THR A CA 1
ATOM 672 C C . THR A 1 91 ? -41.294 5.664 42.202 1.00 90.88 91 THR A C 1
ATOM 674 O O . THR A 1 91 ? -40.605 4.758 41.725 1.00 90.88 91 THR A O 1
ATOM 677 N N . ARG A 1 92 ? -41.513 6.809 41.544 1.00 93.56 92 ARG A N 1
ATOM 678 C CA . ARG A 1 92 ? -40.969 7.104 40.211 1.00 93.56 92 ARG A CA 1
ATOM 679 C C . ARG A 1 92 ? -39.439 7.171 40.210 1.00 93.56 92 ARG A C 1
ATOM 681 O O . ARG A 1 92 ? -38.814 6.588 39.327 1.00 93.56 92 ARG A O 1
ATOM 688 N N . LEU A 1 93 ? -38.847 7.849 41.196 1.00 93.94 93 LEU A N 1
ATOM 689 C CA . LEU A 1 93 ? -37.389 7.958 41.332 1.00 93.94 93 LEU A CA 1
ATOM 690 C C . LEU A 1 93 ? -36.760 6.591 41.627 1.00 93.94 93 LEU A C 1
ATOM 692 O O . LEU A 1 93 ? -35.726 6.258 41.058 1.00 93.94 93 LEU A O 1
ATOM 696 N N . ASP A 1 94 ? -37.412 5.766 42.445 1.00 93.75 94 ASP A N 1
ATOM 697 C CA . ASP A 1 94 ? -36.949 4.416 42.774 1.00 93.75 94 ASP A CA 1
ATOM 698 C C . ASP A 1 94 ? -36.975 3.483 41.557 1.00 93.75 94 ASP A C 1
ATOM 700 O O . ASP A 1 94 ? -36.033 2.716 41.342 1.00 93.75 94 ASP A O 1
ATOM 704 N N . ALA A 1 95 ? -38.010 3.575 40.718 1.00 95.56 95 ALA A N 1
ATOM 705 C CA . ALA A 1 95 ? -38.064 2.844 39.454 1.00 95.56 95 ALA A CA 1
ATOM 706 C C . ALA A 1 95 ? -36.952 3.288 38.483 1.00 95.56 95 ALA A C 1
ATOM 708 O O . ALA A 1 95 ? -36.314 2.449 37.840 1.00 95.56 95 ALA A O 1
ATOM 709 N N . GLU A 1 96 ? -36.682 4.593 38.400 1.00 94.94 96 GLU A N 1
ATOM 710 C CA . GLU A 1 96 ? -35.645 5.150 37.528 1.00 94.94 96 GLU A CA 1
ATOM 711 C C . GLU A 1 96 ? -34.226 4.790 37.999 1.00 94.94 96 GLU A C 1
ATOM 713 O O . GLU A 1 96 ? -33.398 4.373 37.184 1.00 94.94 96 GLU A O 1
ATOM 718 N N . ILE A 1 97 ? -33.972 4.835 39.313 1.00 94.56 97 ILE A N 1
ATOM 719 C CA . ILE A 1 97 ? -32.718 4.372 39.925 1.00 94.56 97 ILE A CA 1
ATOM 720 C C . ILE A 1 97 ? -32.492 2.892 39.610 1.00 94.56 97 ILE A C 1
ATOM 722 O O . ILE A 1 97 ? -31.424 2.547 39.109 1.00 94.56 97 ILE A O 1
ATOM 726 N N . ARG A 1 98 ? -33.494 2.022 39.811 1.00 95.25 98 ARG A N 1
ATOM 727 C CA . ARG A 1 98 ? -33.373 0.584 39.495 1.00 95.25 98 ARG A CA 1
ATOM 728 C C . ARG A 1 98 ? -33.071 0.340 38.017 1.00 95.25 98 ARG A C 1
ATOM 730 O O . ARG A 1 98 ? -32.234 -0.498 37.689 1.00 95.25 98 ARG A O 1
ATOM 737 N N . LYS A 1 99 ? -33.714 1.090 37.114 1.00 95.75 99 LYS A N 1
ATOM 738 C CA . LYS A 1 99 ? -33.447 1.011 35.670 1.00 95.75 99 LYS A CA 1
ATOM 739 C C . LYS A 1 99 ? -32.003 1.407 35.343 1.00 95.75 99 LYS A C 1
ATOM 741 O O . LYS A 1 99 ? -31.345 0.720 34.562 1.00 95.75 99 LYS A O 1
ATOM 746 N N . LYS A 1 100 ? -31.503 2.493 35.940 1.00 94.75 100 LYS A N 1
ATOM 747 C CA . LYS A 1 100 ? -30.119 2.953 35.757 1.00 94.75 100 LYS A CA 1
ATOM 748 C C . LYS A 1 100 ? -29.105 1.991 36.386 1.00 94.75 100 LYS A C 1
ATOM 750 O O . LYS A 1 100 ? -28.069 1.750 35.781 1.00 94.75 100 LYS A O 1
ATOM 755 N N . GLU A 1 101 ? -29.408 1.381 37.530 1.00 94.50 101 GLU A N 1
ATOM 756 C CA . GLU A 1 101 ? -28.562 0.359 38.168 1.00 94.50 101 GLU A CA 1
ATOM 757 C C . GLU A 1 101 ? -28.462 -0.921 37.322 1.00 94.50 101 GLU A C 1
ATOM 759 O O . GLU A 1 101 ? -27.368 -1.463 37.156 1.00 94.50 101 GLU A O 1
ATOM 764 N N . ALA A 1 102 ? -29.564 -1.362 36.706 1.00 94.94 102 ALA A N 1
ATOM 765 C CA . ALA A 1 102 ? -29.537 -2.464 35.743 1.00 94.94 102 ALA A CA 1
ATOM 766 C C . ALA A 1 102 ? -28.691 -2.116 34.502 1.00 94.94 102 ALA A C 1
ATOM 768 O O . ALA A 1 102 ? -27.872 -2.923 34.062 1.00 94.94 102 ALA A O 1
ATOM 769 N N . ALA A 1 103 ? -28.829 -0.895 33.973 1.00 94.06 103 ALA A N 1
ATOM 770 C CA . ALA A 1 103 ? -28.001 -0.412 32.867 1.00 94.06 103 ALA A CA 1
ATOM 771 C C . ALA A 1 103 ? -26.512 -0.300 33.250 1.00 94.06 103 ALA A C 1
ATOM 773 O O . ALA A 1 103 ? -25.647 -0.609 32.434 1.00 94.06 103 ALA A O 1
ATOM 774 N N . LEU A 1 104 ? -26.204 0.087 34.493 1.00 94.50 104 LEU A N 1
ATOM 775 C CA . LEU A 1 104 ? -24.837 0.149 35.010 1.00 94.50 104 LEU A CA 1
ATOM 776 C C . LEU A 1 104 ? -24.184 -1.234 35.054 1.00 94.50 104 LEU A C 1
ATOM 778 O O . LEU A 1 104 ? -23.014 -1.357 34.703 1.00 94.50 104 LEU A O 1
ATOM 782 N N . ALA A 1 105 ? -24.919 -2.267 35.476 1.00 92.81 105 ALA A N 1
ATOM 783 C CA . ALA A 1 105 ? -24.400 -3.632 35.497 1.00 92.81 105 ALA A CA 1
ATOM 784 C C . ALA A 1 105 ? -23.983 -4.087 34.088 1.00 92.81 105 ALA A C 1
ATOM 786 O O . ALA A 1 105 ? -22.869 -4.573 33.908 1.00 92.81 105 ALA A O 1
ATOM 787 N N . VAL A 1 106 ? -24.827 -3.833 33.082 1.00 94.19 106 VAL A N 1
ATOM 788 C CA . VAL A 1 106 ? -24.503 -4.117 31.674 1.00 94.19 106 VAL A CA 1
ATOM 789 C C . VAL A 1 106 ? -23.297 -3.293 31.212 1.00 94.19 106 VAL A C 1
ATOM 791 O O . VAL A 1 106 ? -22.332 -3.853 30.696 1.00 94.19 106 VAL A O 1
ATOM 794 N N . ALA A 1 107 ? -23.288 -1.982 31.466 1.00 92.69 107 ALA A N 1
ATOM 795 C CA . ALA A 1 107 ? -22.190 -1.106 31.059 1.00 92.69 107 ALA A CA 1
ATOM 796 C C . ALA A 1 107 ? -20.843 -1.495 31.691 1.00 92.69 107 ALA A C 1
ATOM 798 O O . ALA A 1 107 ? -19.817 -1.390 31.030 1.00 92.69 107 ALA A O 1
ATOM 799 N N . ARG A 1 108 ? -20.831 -1.991 32.936 1.00 92.88 108 ARG A N 1
ATOM 800 C CA . ARG A 1 108 ? -19.614 -2.515 33.577 1.00 92.88 108 ARG A CA 1
ATOM 801 C C . ARG A 1 108 ? -19.090 -3.760 32.876 1.00 92.88 108 ARG A C 1
ATOM 803 O O . ARG A 1 108 ? -17.897 -3.833 32.615 1.00 92.88 108 ARG A O 1
ATOM 810 N N . THR A 1 109 ? -19.971 -4.694 32.513 1.00 93.00 109 THR A N 1
ATOM 811 C CA . THR A 1 109 ? -19.549 -5.880 31.747 1.00 93.00 109 THR A CA 1
ATOM 812 C C . THR A 1 109 ? -19.005 -5.510 30.364 1.00 93.00 109 THR A C 1
ATOM 814 O O . THR A 1 109 ? -18.013 -6.087 29.921 1.00 93.00 109 THR A O 1
ATOM 817 N N . GLU A 1 110 ? -19.596 -4.508 29.698 1.00 90.81 110 GLU A N 1
ATOM 818 C CA . GLU A 1 110 ? -19.077 -3.971 28.433 1.00 90.81 110 GLU A CA 1
ATOM 819 C C . GLU A 1 110 ? -17.716 -3.283 28.614 1.00 90.81 110 GLU A C 1
ATOM 821 O O . GLU A 1 110 ? -16.806 -3.520 27.819 1.00 90.81 110 GLU A O 1
ATOM 826 N N . ASP A 1 111 ? -17.563 -2.462 29.658 1.00 92.38 111 ASP A N 1
ATOM 827 C CA . ASP A 1 111 ? -16.313 -1.770 29.988 1.00 92.38 111 ASP A CA 1
ATOM 828 C C . ASP A 1 111 ? -15.189 -2.768 30.294 1.00 92.38 111 ASP A C 1
ATOM 830 O O . ASP A 1 111 ? -14.085 -2.628 29.771 1.00 92.38 111 ASP A O 1
ATOM 834 N N . GLU A 1 112 ? -15.461 -3.801 31.093 1.00 91.94 112 GLU A N 1
ATOM 835 C CA . GLU A 1 112 ? -14.501 -4.861 31.418 1.00 91.94 112 GLU A CA 1
ATOM 836 C C . GLU A 1 112 ? -14.074 -5.636 30.166 1.00 91.94 112 GLU A C 1
ATOM 838 O O . GLU A 1 112 ? -12.878 -5.833 29.927 1.00 91.94 112 GLU A O 1
ATOM 843 N N . ALA A 1 113 ? -15.030 -6.016 29.312 1.00 92.44 113 ALA A N 1
ATOM 844 C CA . ALA A 1 113 ? -14.736 -6.681 28.046 1.00 92.44 113 ALA A CA 1
ATOM 845 C C . ALA A 1 113 ? -13.906 -5.786 27.106 1.00 92.44 113 ALA A C 1
ATOM 847 O O . ALA A 1 113 ? -12.951 -6.253 26.478 1.00 92.44 113 ALA A O 1
ATOM 848 N N . ALA A 1 114 ? -14.224 -4.490 27.033 1.00 92.50 114 ALA A N 1
ATOM 849 C CA . ALA A 1 114 ? -13.484 -3.516 26.238 1.00 92.50 114 ALA A CA 1
ATOM 850 C C . ALA A 1 114 ? -12.055 -3.307 26.772 1.00 92.50 114 ALA A C 1
ATOM 852 O O . ALA A 1 114 ? -11.096 -3.305 25.994 1.00 92.50 114 ALA A O 1
ATOM 853 N N . GLN A 1 115 ? -11.886 -3.203 28.092 1.00 93.44 115 GLN A N 1
ATOM 854 C CA . GLN A 1 115 ? -10.577 -3.104 28.742 1.00 93.44 115 GLN A CA 1
ATOM 855 C C . GLN A 1 115 ? -9.724 -4.357 28.505 1.00 93.44 115 GLN A C 1
ATOM 857 O O . GLN A 1 115 ? -8.537 -4.228 28.202 1.00 93.44 115 GLN A O 1
ATOM 862 N N . ALA A 1 116 ? -10.322 -5.552 28.556 1.00 93.94 116 ALA A N 1
ATOM 863 C CA . ALA A 1 116 ? -9.638 -6.811 28.257 1.00 93.94 116 ALA A CA 1
ATOM 864 C C . ALA A 1 116 ? -9.255 -6.945 26.769 1.00 93.94 116 ALA A C 1
ATOM 866 O O . ALA A 1 116 ? -8.185 -7.462 26.440 1.00 93.94 116 ALA A O 1
ATOM 867 N N . ALA A 1 117 ? -10.090 -6.446 25.851 1.00 93.06 117 ALA A N 1
ATOM 868 C CA . ALA A 1 117 ? -9.824 -6.475 24.412 1.00 93.06 117 ALA A CA 1
ATOM 869 C C . ALA A 1 117 ? -8.757 -5.455 23.969 1.00 93.06 117 ALA A C 1
ATOM 871 O O . ALA A 1 117 ? -8.033 -5.691 22.996 1.00 93.06 117 ALA A O 1
ATOM 872 N N . LEU A 1 118 ? -8.633 -4.327 24.676 1.00 93.62 118 LEU A N 1
ATOM 873 C CA . LEU A 1 118 ? -7.728 -3.228 24.337 1.00 93.62 118 LEU A CA 1
ATOM 874 C C . LEU A 1 118 ? -6.256 -3.648 24.122 1.00 93.62 118 LEU A C 1
ATOM 876 O O . LEU A 1 118 ? -5.697 -3.270 23.084 1.00 93.62 118 LEU A O 1
ATOM 880 N N . PRO A 1 119 ? -5.591 -4.398 25.028 1.00 95.56 119 PRO A N 1
ATOM 881 C CA . PRO A 1 119 ? -4.208 -4.828 24.812 1.00 95.56 119 PRO A CA 1
ATOM 882 C C . PRO A 1 119 ? -4.072 -5.762 23.603 1.00 95.56 119 PRO A C 1
ATOM 884 O O . PRO A 1 119 ? -3.124 -5.620 22.831 1.00 95.56 119 PRO A O 1
ATOM 887 N N . LEU A 1 120 ? -5.046 -6.651 23.379 1.00 96.19 120 LEU A N 1
ATOM 888 C CA . LEU A 1 120 ? -5.039 -7.588 22.251 1.00 96.19 120 LEU A CA 1
ATOM 889 C C . LEU A 1 120 ? -5.163 -6.860 20.907 1.00 96.19 120 LEU A C 1
ATOM 891 O O . LEU A 1 120 ? -4.445 -7.179 19.959 1.00 96.19 120 LEU A O 1
ATOM 895 N N . ILE A 1 121 ? -6.039 -5.854 20.817 1.00 95.94 121 ILE A N 1
ATOM 896 C CA . ILE A 1 121 ? -6.191 -5.038 19.603 1.00 95.94 121 ILE A CA 1
ATOM 897 C C . ILE A 1 121 ? -4.925 -4.222 19.344 1.00 95.94 121 ILE A C 1
ATOM 899 O O . ILE A 1 121 ? -4.464 -4.181 18.205 1.00 95.94 121 ILE A O 1
ATOM 903 N N . LYS A 1 122 ? -4.322 -3.620 20.379 1.00 95.56 122 LYS A N 1
ATOM 904 C CA . LYS A 1 122 ? -3.047 -2.896 20.243 1.00 95.56 122 LYS A CA 1
ATOM 905 C C . LYS A 1 122 ? -1.929 -3.806 19.731 1.00 95.56 122 LYS A C 1
ATOM 907 O O . LYS A 1 122 ? -1.223 -3.425 18.804 1.00 95.56 122 LYS A O 1
ATOM 912 N N . GLN A 1 123 ? -1.808 -5.013 20.285 1.00 97.00 123 GLN A N 1
ATOM 913 C CA . GLN A 1 123 ? -0.809 -5.989 19.851 1.00 97.00 123 GLN A CA 1
ATOM 914 C C . GLN A 1 123 ? -1.020 -6.407 18.390 1.00 97.00 123 GLN A C 1
ATOM 916 O O . GLN A 1 123 ? -0.078 -6.390 17.599 1.00 97.00 123 GLN A O 1
ATOM 921 N N . ARG A 1 124 ? -2.260 -6.740 18.008 1.00 96.12 124 ARG A N 1
ATOM 922 C CA . ARG A 1 124 ? -2.598 -7.103 16.622 1.00 96.12 124 ARG A CA 1
ATOM 923 C C . ARG A 1 124 ? -2.365 -5.949 15.654 1.00 96.12 124 ARG A C 1
ATOM 925 O O . ARG A 1 124 ? -1.905 -6.184 14.540 1.00 96.12 124 ARG A O 1
ATOM 932 N N . LEU A 1 125 ? -2.677 -4.719 16.063 1.00 96.81 125 LEU A N 1
ATOM 933 C CA . LEU A 1 125 ? -2.437 -3.524 15.257 1.00 96.81 125 LEU A CA 1
ATOM 934 C C . LEU A 1 125 ? -0.944 -3.338 14.994 1.00 96.81 125 LEU A C 1
ATOM 936 O O . LEU A 1 125 ? -0.566 -3.059 13.861 1.00 96.81 125 LEU A O 1
ATOM 940 N N . GLU A 1 126 ? -0.108 -3.528 16.011 1.00 95.62 126 GLU A N 1
ATOM 941 C CA . GLU A 1 126 ? 1.340 -3.402 15.863 1.00 95.62 126 GLU A CA 1
ATOM 942 C C . GLU A 1 126 ? 1.915 -4.484 14.944 1.00 95.62 126 GLU A C 1
ATOM 944 O O . GLU A 1 126 ? 2.637 -4.178 13.998 1.00 95.62 126 GLU A O 1
ATOM 949 N N . GLN A 1 127 ? 1.503 -5.741 15.123 1.00 94.94 127 GLN A N 1
ATOM 950 C CA . GLN A 1 127 ? 1.889 -6.831 14.220 1.00 94.94 127 GLN A CA 1
ATOM 951 C C . GLN A 1 127 ? 1.457 -6.562 12.772 1.00 94.94 127 GLN A C 1
ATOM 953 O O . GLN A 1 127 ? 2.239 -6.755 11.841 1.00 94.94 127 GLN A O 1
ATOM 958 N N . ALA A 1 128 ? 0.227 -6.078 12.573 1.00 94.81 128 ALA A N 1
ATOM 959 C CA . ALA A 1 128 ? -0.277 -5.727 11.251 1.00 94.81 128 ALA A CA 1
ATOM 960 C C . ALA A 1 128 ? 0.491 -4.549 10.631 1.00 94.81 128 ALA A C 1
ATOM 962 O O . ALA A 1 128 ? 0.717 -4.549 9.423 1.00 94.81 128 ALA A O 1
ATOM 963 N N . ARG A 1 129 ? 0.917 -3.564 11.433 1.00 95.12 129 ARG A N 1
ATOM 964 C CA . ARG A 1 129 ? 1.754 -2.444 10.975 1.00 95.12 129 ARG A CA 1
ATOM 965 C C . ARG A 1 129 ? 3.127 -2.914 10.526 1.00 95.12 129 ARG A C 1
ATOM 967 O O . ARG A 1 129 ? 3.528 -2.567 9.423 1.00 95.12 129 ARG A O 1
ATOM 974 N N . ILE A 1 130 ? 3.801 -3.730 11.334 1.00 94.88 130 ILE A N 1
ATOM 975 C CA . ILE A 1 130 ? 5.117 -4.288 10.996 1.00 94.88 130 ILE A CA 1
ATOM 976 C C . ILE A 1 130 ? 5.032 -5.076 9.685 1.00 94.88 130 ILE A C 1
ATOM 978 O O . ILE A 1 130 ? 5.814 -4.837 8.768 1.00 94.88 130 ILE A O 1
ATOM 982 N N . ALA A 1 131 ? 4.034 -5.958 9.561 1.00 92.56 131 ALA A N 1
ATOM 983 C CA . ALA A 1 131 ? 3.816 -6.721 8.336 1.00 92.56 131 ALA A CA 1
ATOM 984 C C . ALA A 1 131 ? 3.537 -5.809 7.130 1.00 92.56 131 ALA A C 1
ATOM 986 O O . ALA A 1 131 ? 4.073 -6.039 6.050 1.00 92.56 131 ALA A O 1
ATOM 987 N N . ALA A 1 132 ? 2.732 -4.757 7.311 1.00 92.38 132 ALA A N 1
ATOM 988 C CA . ALA A 1 132 ? 2.411 -3.826 6.238 1.00 92.38 132 ALA A CA 1
ATOM 989 C C . ALA A 1 132 ? 3.605 -2.981 5.784 1.00 92.38 132 ALA A C 1
ATOM 991 O O . ALA A 1 132 ? 3.722 -2.715 4.591 1.00 92.38 132 ALA A O 1
ATOM 992 N N . VAL A 1 133 ? 4.484 -2.581 6.704 1.00 93.88 133 VAL A N 1
ATOM 993 C CA . VAL A 1 133 ? 5.718 -1.852 6.380 1.00 93.88 133 VAL A CA 1
ATOM 994 C C . VAL A 1 133 ? 6.685 -2.752 5.618 1.00 93.88 133 VAL A C 1
ATOM 996 O O . VAL A 1 133 ? 7.090 -2.386 4.521 1.00 93.88 133 VAL A O 1
ATOM 999 N N . ALA A 1 134 ? 6.974 -3.951 6.132 1.00 93.06 134 ALA A N 1
ATOM 1000 C CA . ALA A 1 134 ? 7.893 -4.885 5.476 1.00 93.06 134 ALA A CA 1
ATOM 1001 C C . ALA A 1 134 ? 7.439 -5.235 4.047 1.00 93.06 134 ALA A C 1
ATOM 1003 O O . ALA A 1 134 ? 8.226 -5.293 3.106 1.00 93.06 134 ALA A O 1
ATOM 1004 N N . GLU A 1 135 ? 6.138 -5.437 3.870 1.00 91.94 135 GLU A N 1
ATOM 1005 C CA . GLU A 1 135 ? 5.538 -5.720 2.574 1.00 91.94 135 GLU A CA 1
ATOM 1006 C C . GLU A 1 135 ? 5.524 -4.487 1.651 1.00 91.94 135 GLU A C 1
ATOM 1008 O O . GLU A 1 135 ? 5.750 -4.618 0.449 1.00 91.94 135 GLU A O 1
ATOM 1013 N N . ALA A 1 136 ? 5.316 -3.280 2.189 1.00 90.00 136 ALA A N 1
ATOM 1014 C CA . ALA A 1 136 ? 5.433 -2.044 1.416 1.00 90.00 136 ALA A CA 1
ATOM 1015 C C . ALA A 1 136 ? 6.867 -1.817 0.918 1.00 90.00 136 ALA A C 1
ATOM 1017 O O . ALA A 1 136 ? 7.040 -1.477 -0.246 1.00 90.00 136 ALA A O 1
ATOM 1018 N N . GLU A 1 137 ? 7.879 -2.079 1.746 1.00 92.88 137 GLU A N 1
ATOM 1019 C CA . GLU A 1 137 ? 9.290 -2.001 1.349 1.00 92.88 137 GLU A CA 1
ATOM 1020 C C . GLU A 1 137 ? 9.622 -2.994 0.227 1.00 92.88 137 GLU A C 1
ATOM 1022 O O . GLU A 1 137 ? 10.293 -2.638 -0.743 1.00 92.88 137 GLU A O 1
ATOM 1027 N N . GLN A 1 138 ? 9.107 -4.227 0.304 1.00 94.62 138 GLN A N 1
ATOM 1028 C CA . GLN A 1 138 ? 9.262 -5.213 -0.772 1.00 94.62 138 GLN A CA 1
ATOM 1029 C C . GLN A 1 138 ? 8.594 -4.757 -2.074 1.00 94.62 138 GLN A C 1
ATOM 1031 O O . GLN A 1 138 ? 9.165 -4.932 -3.154 1.00 94.62 138 GLN A O 1
ATOM 1036 N N . ILE A 1 139 ? 7.400 -4.166 -1.982 1.00 88.44 139 ILE A N 1
ATOM 1037 C CA . ILE A 1 139 ? 6.685 -3.608 -3.134 1.00 88.44 139 ILE A CA 1
ATOM 1038 C C . ILE A 1 139 ? 7.464 -2.436 -3.735 1.00 88.44 139 ILE A C 1
ATOM 1040 O O . ILE A 1 139 ? 7.674 -2.419 -4.946 1.00 88.44 139 ILE A O 1
ATOM 1044 N N . ASP A 1 140 ? 7.929 -1.495 -2.915 1.00 90.00 140 ASP A N 1
ATOM 1045 C CA . ASP A 1 140 ? 8.670 -0.317 -3.370 1.00 90.00 140 ASP A CA 1
ATOM 1046 C C . ASP A 1 140 ? 9.997 -0.737 -4.036 1.00 90.00 140 ASP A C 1
ATOM 1048 O O . ASP A 1 140 ? 10.333 -0.251 -5.119 1.00 90.00 140 ASP A O 1
ATOM 1052 N N . ALA A 1 141 ? 10.694 -1.737 -3.484 1.00 92.38 141 ALA A N 1
ATOM 1053 C CA . ALA A 1 141 ? 11.877 -2.327 -4.110 1.00 92.38 141 ALA A CA 1
ATOM 1054 C C . ALA A 1 141 ? 11.566 -3.022 -5.450 1.00 92.38 141 ALA A C 1
ATOM 1056 O O . ALA A 1 141 ? 12.354 -2.924 -6.393 1.00 92.38 141 ALA A O 1
ATOM 1057 N N . ALA A 1 142 ? 10.433 -3.723 -5.560 1.00 92.25 142 ALA A N 1
ATOM 1058 C CA . ALA A 1 142 ? 10.013 -4.362 -6.807 1.00 92.25 142 ALA A CA 1
ATOM 1059 C C . ALA A 1 142 ? 9.654 -3.330 -7.888 1.00 92.25 142 ALA A C 1
ATOM 1061 O O . ALA A 1 142 ? 10.094 -3.468 -9.030 1.00 92.25 142 ALA A O 1
ATOM 1062 N N . VAL A 1 143 ? 8.925 -2.269 -7.525 1.00 85.06 143 VAL A N 1
ATOM 1063 C CA . VAL A 1 143 ? 8.598 -1.153 -8.428 1.00 85.06 143 VAL A CA 1
ATOM 1064 C C . VAL A 1 143 ? 9.874 -0.468 -8.912 1.00 85.06 143 VAL A C 1
ATOM 1066 O O . VAL A 1 143 ? 10.035 -0.274 -10.115 1.00 85.06 143 VAL A O 1
ATOM 1069 N N . ALA A 1 144 ? 10.815 -0.174 -8.010 1.00 83.88 144 ALA A N 1
ATOM 1070 C CA . ALA A 1 144 ? 12.089 0.442 -8.374 1.00 83.88 144 ALA A CA 1
ATOM 1071 C C . ALA A 1 144 ? 12.891 -0.415 -9.368 1.00 83.88 144 ALA A C 1
ATOM 1073 O O . ALA A 1 144 ? 13.462 0.118 -10.318 1.00 83.88 144 ALA A O 1
ATOM 1074 N N . ARG A 1 145 ? 12.906 -1.746 -9.193 1.00 92.25 145 ARG A N 1
ATOM 1075 C CA . ARG A 1 145 ? 13.557 -2.668 -10.141 1.00 92.25 145 ARG A CA 1
ATOM 1076 C C . ARG A 1 145 ? 12.894 -2.641 -11.515 1.00 92.25 145 ARG A C 1
ATOM 1078 O O . ARG A 1 145 ? 13.605 -2.558 -12.507 1.00 92.25 145 ARG A O 1
ATOM 1085 N N . LEU A 1 146 ? 11.562 -2.689 -11.569 1.00 83.25 146 LEU A N 1
ATOM 1086 C CA . LEU A 1 146 ? 10.824 -2.667 -12.834 1.00 83.25 146 LEU A CA 1
ATOM 1087 C C . LEU A 1 146 ? 11.041 -1.354 -13.594 1.00 83.25 146 LEU A C 1
ATOM 1089 O O . LEU A 1 146 ? 11.366 -1.384 -14.778 1.00 83.25 146 LEU A O 1
ATOM 1093 N N . LEU A 1 147 ? 10.937 -0.214 -12.903 1.00 78.31 147 LEU A N 1
ATOM 1094 C CA . LEU A 1 147 ? 11.198 1.099 -13.500 1.00 78.31 147 LEU A CA 1
ATOM 1095 C C . LEU A 1 147 ? 12.636 1.203 -14.007 1.00 78.31 147 LEU A C 1
ATOM 1097 O O . LEU A 1 147 ? 12.851 1.633 -15.134 1.00 78.31 147 LEU A O 1
ATOM 1101 N N . LYS A 1 148 ? 13.611 0.730 -13.221 1.00 83.81 148 LYS A N 1
ATOM 1102 C CA . LYS A 1 148 ? 15.013 0.693 -13.642 1.00 83.81 148 LYS A CA 1
ATOM 1103 C C . LYS A 1 148 ? 15.19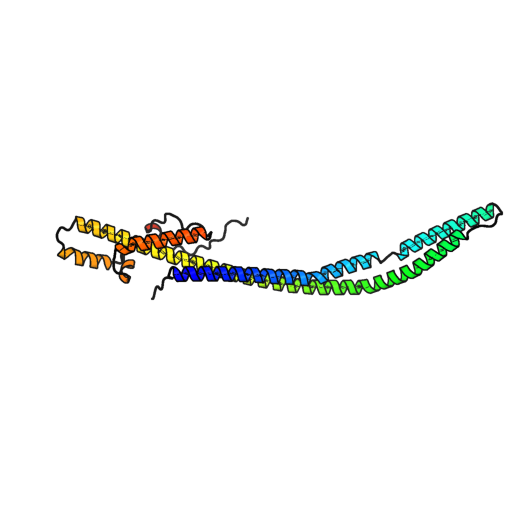7 -0.103 -14.938 1.00 83.81 148 LYS A C 1
ATOM 1105 O O . LYS A 1 148 ? 15.867 0.384 -15.840 1.00 83.81 148 LYS A O 1
ATOM 1110 N N . THR A 1 149 ? 14.589 -1.286 -15.055 1.00 81.56 149 THR A N 1
ATOM 1111 C CA . THR A 1 149 ? 14.684 -2.111 -16.272 1.00 81.56 149 THR A CA 1
ATOM 1112 C C . THR A 1 149 ? 14.085 -1.419 -17.497 1.00 81.56 149 THR A C 1
ATOM 1114 O O . THR A 1 149 ? 14.673 -1.490 -18.577 1.00 81.56 149 THR A O 1
ATOM 1117 N N . VAL A 1 150 ? 12.947 -0.731 -17.345 1.00 74.00 150 VAL A N 1
ATOM 1118 C CA . VAL A 1 150 ? 12.348 0.054 -18.438 1.00 74.00 150 VAL A CA 1
ATOM 1119 C C . VAL A 1 150 ? 13.284 1.189 -18.848 1.00 74.00 150 VAL A C 1
ATOM 1121 O O . VAL A 1 150 ? 13.653 1.263 -20.014 1.00 74.00 150 VAL A O 1
ATOM 1124 N N . THR A 1 151 ? 13.761 1.990 -17.893 1.00 72.56 151 THR A N 1
ATOM 1125 C CA . THR A 1 151 ? 14.670 3.113 -18.168 1.00 72.56 151 THR A CA 1
ATOM 1126 C C . THR A 1 151 ? 15.985 2.663 -18.811 1.00 72.56 151 THR A C 1
ATOM 1128 O O . THR A 1 151 ? 16.471 3.307 -19.736 1.00 72.56 151 THR A O 1
ATOM 1131 N N . GLU A 1 152 ? 16.575 1.550 -18.366 1.00 77.25 152 GLU A N 1
ATOM 1132 C CA . GLU A 1 152 ? 17.779 0.983 -18.992 1.00 77.25 152 GLU A CA 1
ATOM 1133 C C . GLU A 1 152 ? 17.516 0.547 -20.441 1.00 77.25 152 GLU A C 1
ATOM 1135 O O . GLU A 1 152 ? 18.350 0.790 -21.313 1.00 77.25 152 GLU A O 1
ATOM 1140 N N . SER A 1 153 ? 16.347 -0.040 -20.713 1.00 71.44 153 SER A N 1
ATOM 1141 C CA . SER A 1 153 ? 15.962 -0.479 -22.061 1.00 71.44 153 SER A CA 1
ATOM 1142 C C . SER A 1 153 ? 15.666 0.704 -22.992 1.00 71.44 153 SER A C 1
ATOM 1144 O O . SER A 1 153 ? 16.087 0.696 -24.148 1.00 71.44 153 SER A O 1
ATOM 1146 N N . GLU A 1 154 ? 14.997 1.743 -22.486 1.00 71.38 154 GLU A N 1
ATOM 1147 C CA . GLU A 1 154 ? 14.745 2.999 -23.205 1.00 71.38 154 GLU A CA 1
ATOM 1148 C C . GLU A 1 154 ? 16.055 3.717 -23.550 1.00 71.38 154 GLU A C 1
ATOM 1150 O O . GLU A 1 154 ? 16.267 4.099 -24.700 1.00 71.38 154 GLU A O 1
ATOM 1155 N N . ASN A 1 155 ? 16.975 3.835 -22.587 1.00 72.19 155 ASN A N 1
ATOM 1156 C CA . ASN A 1 155 ? 18.288 4.441 -22.820 1.00 72.19 155 ASN A CA 1
ATOM 1157 C C . ASN A 1 155 ? 19.101 3.656 -23.854 1.00 72.19 155 ASN A C 1
ATOM 1159 O O . ASN A 1 155 ? 19.716 4.254 -24.735 1.00 72.19 155 ASN A O 1
ATOM 1163 N N . HIS A 1 156 ? 19.070 2.321 -23.790 1.00 73.56 156 HIS A N 1
ATOM 1164 C CA . HIS A 1 156 ? 19.751 1.486 -24.773 1.00 73.56 156 HIS A CA 1
ATOM 1165 C C . HIS A 1 156 ? 19.201 1.704 -26.191 1.00 73.56 156 HIS A C 1
ATOM 1167 O O . HIS A 1 156 ? 19.980 1.879 -27.128 1.00 73.56 156 HIS A O 1
ATOM 1173 N N . LEU A 1 157 ? 17.873 1.773 -26.341 1.00 69.06 157 LEU A N 1
ATOM 1174 C CA . LEU A 1 157 ? 17.225 2.066 -27.620 1.00 69.06 157 LEU A CA 1
ATOM 1175 C C . LEU A 1 157 ? 17.614 3.454 -28.154 1.00 69.06 157 LEU A C 1
ATOM 1177 O O . LEU A 1 157 ? 17.899 3.598 -29.345 1.00 69.06 157 LEU A O 1
ATOM 1181 N N . ILE A 1 158 ? 17.658 4.467 -27.283 1.00 68.06 158 ILE A N 1
ATOM 1182 C CA . ILE A 1 158 ? 18.094 5.824 -27.641 1.00 68.06 158 ILE A CA 1
ATOM 1183 C C . ILE A 1 158 ? 19.550 5.807 -28.127 1.00 68.06 158 ILE A C 1
ATOM 1185 O O . ILE A 1 158 ? 19.845 6.367 -29.187 1.00 68.06 158 ILE A O 1
ATOM 1189 N N . ASP A 1 159 ? 20.452 5.130 -27.414 1.00 68.88 159 ASP A N 1
ATOM 1190 C CA . ASP A 1 159 ? 21.865 5.017 -27.792 1.00 68.88 159 ASP A CA 1
ATOM 1191 C C . ASP A 1 159 ? 22.049 4.331 -29.155 1.00 68.88 159 ASP A C 1
ATOM 1193 O O . ASP A 1 159 ? 22.852 4.778 -29.987 1.00 68.88 159 ASP A O 1
ATOM 1197 N N . GLU A 1 160 ? 21.303 3.254 -29.416 1.00 69.19 160 GLU A N 1
ATOM 1198 C CA . GLU A 1 160 ? 21.329 2.556 -30.704 1.00 69.19 160 GLU A CA 1
ATOM 1199 C C . GLU A 1 160 ? 20.777 3.419 -31.842 1.00 69.19 160 GLU A C 1
ATOM 1201 O O . GLU A 1 160 ? 21.395 3.500 -32.911 1.00 69.19 160 GLU A O 1
ATOM 1206 N N . ALA A 1 161 ? 19.670 4.126 -31.603 1.00 63.38 161 ALA A N 1
ATOM 1207 C CA . ALA A 1 161 ? 19.079 5.044 -32.568 1.00 63.38 161 ALA A CA 1
ATOM 1208 C C . ALA A 1 161 ? 20.034 6.201 -32.912 1.00 63.38 161 ALA A C 1
ATOM 1210 O O . ALA A 1 161 ? 20.238 6.511 -34.091 1.00 63.38 161 ALA A O 1
ATOM 1211 N N . ILE A 1 162 ? 20.689 6.797 -31.907 1.00 65.38 162 ILE A N 1
ATOM 1212 C CA . ILE A 1 162 ? 21.705 7.840 -32.105 1.00 65.38 162 ILE A CA 1
ATOM 1213 C C . ILE A 1 162 ? 22.865 7.293 -32.942 1.00 65.38 162 ILE A C 1
ATOM 1215 O O . ILE A 1 162 ? 23.272 7.935 -33.918 1.00 65.38 162 ILE A O 1
ATOM 1219 N N . ARG A 1 163 ? 23.380 6.100 -32.612 1.00 67.81 163 ARG A N 1
ATOM 1220 C CA . ARG A 1 163 ? 24.490 5.473 -33.347 1.00 67.81 163 ARG A CA 1
ATOM 1221 C C . ARG A 1 163 ? 24.136 5.259 -34.818 1.00 67.81 163 ARG A C 1
ATOM 1223 O O . ARG A 1 163 ? 24.946 5.603 -35.682 1.00 67.81 163 ARG A O 1
ATOM 1230 N N . PHE A 1 164 ? 22.933 4.759 -35.097 1.00 65.69 164 PHE A N 1
ATOM 1231 C CA . PHE A 1 164 ? 22.436 4.557 -36.456 1.00 65.69 164 PHE A CA 1
ATOM 1232 C C . PHE A 1 164 ? 22.351 5.869 -37.247 1.00 65.69 164 PHE A C 1
ATOM 1234 O O . PHE A 1 164 ? 22.893 5.967 -38.352 1.00 65.69 164 PHE A O 1
ATOM 1241 N N . VAL A 1 165 ? 21.729 6.908 -36.674 1.00 60.28 165 VAL A N 1
ATOM 1242 C CA . VAL A 1 165 ? 21.599 8.220 -37.333 1.00 60.28 165 VAL A CA 1
ATOM 1243 C C . VAL A 1 165 ? 22.975 8.831 -37.607 1.00 60.28 165 VAL A C 1
ATOM 1245 O O . VAL A 1 165 ? 23.221 9.332 -38.706 1.00 60.28 165 VAL A O 1
ATOM 1248 N N . CYS A 1 166 ? 23.896 8.751 -36.643 1.00 61.88 166 CYS A N 1
ATOM 1249 C CA . CYS A 1 166 ? 25.257 9.266 -36.795 1.00 61.88 166 CYS A CA 1
ATOM 1250 C C . CYS A 1 166 ? 26.018 8.555 -37.915 1.00 61.88 166 CYS A C 1
ATOM 1252 O O . CYS A 1 166 ? 26.724 9.202 -38.689 1.00 61.88 166 CYS A O 1
ATOM 1254 N N . GLU A 1 167 ? 25.892 7.234 -38.017 1.00 67.19 167 GLU A N 1
ATOM 1255 C CA . GLU A 1 167 ? 26.546 6.476 -39.077 1.00 67.19 167 GLU A CA 1
ATOM 1256 C C . GLU A 1 167 ? 25.992 6.849 -40.458 1.00 67.19 167 GLU A C 1
ATOM 1258 O O . GLU A 1 167 ? 26.768 7.161 -41.364 1.00 67.19 167 GLU A O 1
ATOM 1263 N N . ARG A 1 168 ? 24.664 6.908 -40.609 1.00 63.09 168 ARG A N 1
ATOM 1264 C CA . ARG A 1 168 ? 24.025 7.319 -41.869 1.00 63.09 168 ARG A CA 1
ATOM 1265 C C . ARG A 1 168 ? 24.397 8.747 -42.261 1.00 63.09 168 ARG A C 1
ATOM 1267 O O . ARG A 1 168 ? 24.682 8.997 -43.430 1.00 63.09 168 ARG A O 1
ATOM 1274 N N . ALA A 1 169 ? 24.482 9.664 -41.297 1.00 59.97 169 ALA A N 1
ATOM 1275 C CA . ALA A 1 169 ? 24.945 11.028 -41.540 1.00 59.97 169 ALA A CA 1
ATOM 1276 C C . ALA A 1 169 ? 26.416 11.077 -41.995 1.00 59.97 169 ALA A C 1
ATOM 1278 O O . ALA A 1 169 ? 26.727 11.783 -42.954 1.00 59.97 169 ALA A O 1
ATOM 1279 N N . ARG A 1 170 ? 27.314 10.302 -41.363 1.00 63.19 170 ARG A N 1
ATOM 1280 C CA . ARG A 1 170 ? 28.726 10.196 -41.786 1.00 63.19 170 ARG A CA 1
ATOM 1281 C C . ARG A 1 170 ? 28.853 9.658 -43.204 1.00 63.19 170 ARG A C 1
ATOM 1283 O O . ARG A 1 170 ? 29.642 10.184 -43.983 1.00 63.19 170 ARG A O 1
ATOM 1290 N N . ARG A 1 171 ? 28.079 8.623 -43.533 1.00 61.97 171 ARG A N 1
ATOM 1291 C CA . ARG A 1 171 ? 28.058 8.038 -44.872 1.00 61.97 171 ARG A CA 1
ATOM 1292 C C . ARG A 1 171 ? 27.562 9.055 -45.907 1.00 61.97 171 ARG A C 1
ATOM 1294 O O . ARG A 1 171 ? 28.271 9.306 -46.873 1.00 61.97 171 ARG A O 1
ATOM 1301 N N . ALA A 1 172 ? 26.428 9.716 -45.666 1.00 58.28 172 ALA A N 1
ATOM 1302 C CA . ALA A 1 172 ? 25.898 10.745 -46.568 1.00 58.28 172 ALA A CA 1
ATOM 1303 C C . ALA A 1 172 ? 26.889 11.902 -46.802 1.00 58.28 172 ALA A C 1
ATOM 1305 O O . ALA A 1 172 ? 27.075 12.313 -47.942 1.00 58.28 172 ALA A O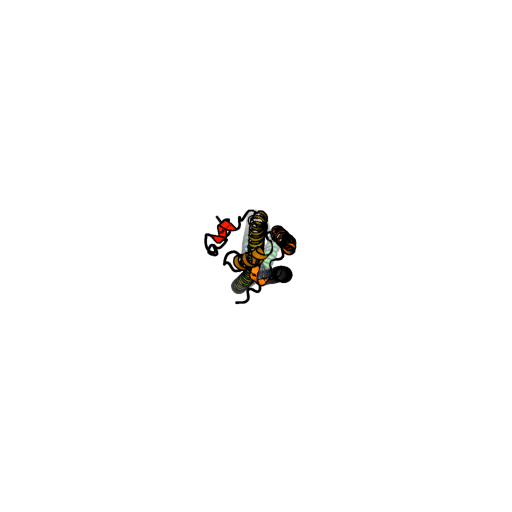 1
ATOM 1306 N N . ALA A 1 173 ? 27.567 12.378 -45.752 1.00 59.97 173 ALA A N 1
ATOM 1307 C CA . ALA A 1 173 ? 28.583 13.425 -45.876 1.00 59.97 173 ALA A CA 1
ATOM 1308 C C . ALA A 1 173 ? 29.792 12.973 -46.714 1.00 59.97 173 ALA A C 1
ATOM 1310 O O . ALA A 1 173 ? 30.269 13.731 -47.549 1.00 59.97 173 ALA A O 1
ATOM 1311 N N . ALA A 1 174 ? 30.265 11.733 -46.540 1.00 60.72 174 ALA A N 1
ATOM 1312 C CA . ALA A 1 174 ? 31.354 11.189 -47.354 1.00 60.72 174 ALA A CA 1
ATOM 1313 C C . ALA A 1 174 ? 30.971 11.080 -48.841 1.00 60.72 174 ALA A C 1
ATOM 1315 O O . ALA A 1 174 ? 31.805 11.349 -49.703 1.00 60.72 174 ALA A O 1
ATOM 1316 N N . TYR A 1 175 ? 29.716 10.724 -49.136 1.00 57.97 175 TYR A N 1
ATOM 1317 C CA . TYR A 1 175 ? 29.184 10.709 -50.501 1.00 57.97 175 TYR A CA 1
ATOM 1318 C C . TYR A 1 175 ? 29.079 12.118 -51.103 1.00 57.97 175 TYR A C 1
ATOM 1320 O O . TYR A 1 175 ? 29.459 12.301 -52.254 1.00 57.97 175 TYR A O 1
ATOM 1328 N N . GLU A 1 176 ? 28.604 13.113 -50.346 1.00 59.28 176 GLU A N 1
ATOM 1329 C CA . GLU A 1 176 ? 28.552 14.516 -50.797 1.00 59.28 176 GLU A CA 1
ATOM 1330 C C . GLU A 1 176 ? 29.952 15.081 -51.087 1.00 59.28 176 GLU A C 1
ATOM 1332 O O . GLU A 1 176 ? 30.156 15.726 -52.119 1.00 59.28 176 GLU A O 1
ATOM 1337 N N . ASP A 1 177 ? 30.927 14.795 -50.218 1.00 61.09 177 ASP A N 1
ATOM 1338 C CA . ASP A 1 177 ? 32.330 15.177 -50.410 1.00 61.09 177 ASP A CA 1
ATOM 1339 C C . ASP A 1 177 ? 32.938 14.493 -51.647 1.00 61.09 177 ASP A C 1
ATOM 1341 O O . ASP A 1 177 ? 33.664 15.134 -52.404 1.00 61.09 177 ASP A O 1
ATOM 1345 N N . ALA A 1 178 ? 32.635 13.209 -51.873 1.00 58.84 178 ALA A N 1
ATOM 1346 C CA . ALA A 1 178 ? 33.123 12.458 -53.030 1.00 58.84 178 ALA A CA 1
ATOM 1347 C C . ALA A 1 178 ? 32.500 12.971 -54.333 1.00 58.84 178 ALA A C 1
ATOM 1349 O O . ALA A 1 178 ? 33.223 13.234 -55.288 1.00 58.84 178 ALA A O 1
ATOM 1350 N N . ALA A 1 179 ? 31.182 13.190 -54.354 1.00 56.84 179 ALA A N 1
ATOM 1351 C CA . ALA A 1 179 ? 30.483 13.761 -55.502 1.00 56.84 179 ALA A CA 1
ATOM 1352 C C . ALA A 1 179 ? 31.032 15.150 -55.862 1.00 56.84 179 ALA A C 1
ATOM 1354 O O . ALA A 1 179 ? 31.286 15.415 -57.033 1.00 56.84 179 ALA A O 1
ATOM 1355 N N . SER A 1 180 ? 31.290 15.998 -54.858 1.00 58.97 18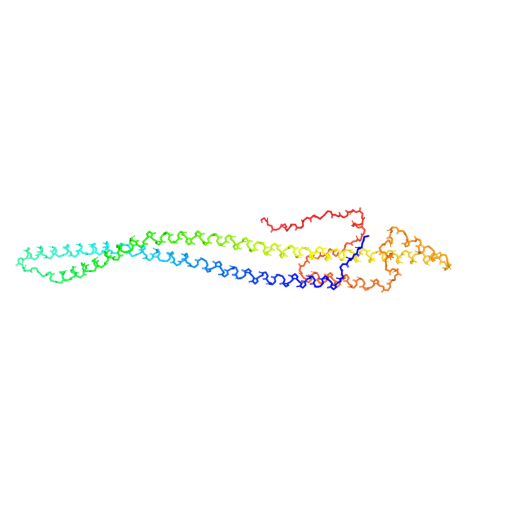0 SER A N 1
ATOM 1356 C CA . SER A 1 180 ? 31.881 17.328 -55.060 1.00 58.97 180 SER A CA 1
ATOM 1357 C C . SER A 1 180 ? 33.328 17.256 -55.562 1.00 58.97 180 SER A C 1
ATOM 1359 O O . SER A 1 180 ? 33.742 18.054 -56.398 1.00 58.97 180 SER A O 1
ATOM 1361 N N . HIS A 1 181 ? 34.121 16.306 -55.058 1.00 55.09 181 HIS A N 1
ATOM 1362 C CA . HIS A 1 181 ? 35.504 16.114 -55.492 1.00 55.09 181 HIS A CA 1
ATOM 1363 C C . HIS A 1 181 ? 35.575 15.618 -56.940 1.00 55.09 181 HIS A C 1
ATOM 1365 O O . HIS A 1 181 ? 36.316 16.187 -57.737 1.00 55.09 181 HIS A O 1
ATOM 1371 N N . PHE A 1 182 ? 34.743 14.637 -57.302 1.00 53.22 182 PHE A N 1
ATOM 1372 C CA . PHE A 1 182 ? 34.684 14.104 -58.661 1.00 53.22 182 PHE A CA 1
ATOM 1373 C C . PHE A 1 182 ? 34.044 15.065 -59.659 1.00 53.22 182 PHE A C 1
ATOM 1375 O O . PHE A 1 182 ? 34.454 15.064 -60.814 1.00 53.22 182 PHE A O 1
ATOM 1382 N N . SER A 1 183 ? 33.104 15.924 -59.249 1.00 52.34 183 SER A N 1
ATOM 1383 C CA . SER A 1 183 ? 32.584 16.972 -60.136 1.00 52.34 183 SER A CA 1
ATOM 1384 C C . SER A 1 183 ? 33.643 18.028 -60.462 1.00 52.34 183 SER A C 1
ATOM 1386 O O . SER A 1 183 ? 33.728 18.460 -61.605 1.00 52.34 183 SER A O 1
ATOM 1388 N N . VAL A 1 184 ? 34.480 18.405 -59.485 1.00 51.09 184 VAL A N 1
ATOM 1389 C CA . VAL A 1 184 ? 35.586 19.360 -59.692 1.00 51.09 184 VAL A CA 1
ATOM 1390 C C . VAL A 1 184 ? 36.690 18.745 -60.556 1.00 51.09 184 VAL A C 1
ATOM 1392 O O . VAL A 1 184 ? 37.155 19.377 -61.498 1.00 51.09 184 VAL A O 1
ATOM 1395 N N . GLU A 1 185 ? 37.073 17.490 -60.303 1.00 48.88 185 GLU A N 1
ATOM 1396 C CA . GLU A 1 185 ? 38.066 16.798 -61.138 1.00 48.88 185 GLU A CA 1
ATOM 1397 C C . GLU A 1 185 ? 37.548 16.506 -62.559 1.00 48.88 185 GLU A C 1
ATOM 1399 O O . GLU A 1 185 ? 38.328 16.521 -63.509 1.00 48.88 185 GLU A O 1
ATOM 1404 N N . ALA A 1 186 ? 36.242 16.281 -62.741 1.00 46.06 186 ALA A N 1
ATOM 1405 C CA . ALA A 1 186 ? 35.642 16.083 -64.062 1.00 46.06 186 ALA A CA 1
ATOM 1406 C C . ALA A 1 186 ? 35.571 17.373 -64.900 1.00 46.06 186 ALA A C 1
ATOM 1408 O O . ALA A 1 186 ? 35.639 17.295 -66.126 1.00 46.06 186 ALA A O 1
ATOM 1409 N N . GLU A 1 187 ? 35.460 18.551 -64.276 1.00 47.44 187 GLU A N 1
ATOM 1410 C CA . GLU A 1 187 ? 35.555 19.838 -64.983 1.00 47.44 187 GLU A CA 1
ATOM 1411 C C . GLU A 1 187 ? 36.991 20.139 -65.452 1.00 47.44 187 GLU A C 1
ATOM 1413 O O . GLU A 1 187 ? 37.178 20.712 -66.530 1.00 47.44 187 GLU A O 1
ATOM 1418 N N . ASP A 1 188 ? 38.001 19.690 -64.699 1.00 47.00 188 ASP A N 1
ATOM 1419 C CA . ASP A 1 188 ? 39.419 19.907 -65.016 1.00 47.00 188 ASP A CA 1
ATOM 1420 C C . ASP A 1 188 ? 40.007 18.884 -66.012 1.00 47.00 188 ASP A C 1
ATOM 1422 O O . ASP A 1 188 ? 41.045 19.146 -66.629 1.00 47.00 188 ASP A O 1
ATOM 1426 N N . VAL A 1 189 ? 39.363 17.730 -66.233 1.00 43.38 189 VAL A N 1
ATOM 1427 C CA . VAL A 1 189 ? 39.943 16.621 -67.015 1.00 43.38 189 VAL A CA 1
ATOM 1428 C C . VAL A 1 189 ? 39.143 16.335 -68.289 1.00 43.38 189 VAL A C 1
ATOM 1430 O O . VAL A 1 189 ? 38.153 15.610 -68.299 1.00 43.38 189 VAL A O 1
ATOM 1433 N N . ARG A 1 190 ? 39.645 16.849 -69.419 1.00 46.50 190 ARG A N 1
ATOM 1434 C CA . ARG A 1 190 ? 39.119 16.591 -70.774 1.00 46.50 190 ARG A CA 1
ATOM 1435 C C . ARG A 1 190 ? 39.491 15.213 -71.363 1.00 46.50 190 ARG A C 1
ATOM 1437 O O . ARG A 1 190 ? 39.053 14.920 -72.469 1.00 46.50 190 ARG A O 1
ATOM 1444 N N . ASP A 1 191 ? 40.229 14.366 -70.635 1.00 48.78 191 ASP A N 1
ATOM 1445 C CA . ASP A 1 191 ? 40.697 13.046 -71.096 1.00 48.78 191 ASP A CA 1
ATOM 1446 C C . ASP A 1 191 ? 40.321 11.904 -70.123 1.00 48.78 191 ASP A C 1
ATOM 1448 O O . ASP A 1 191 ? 40.936 11.683 -69.078 1.00 48.78 191 ASP A O 1
ATOM 1452 N N . TRP A 1 192 ? 39.299 11.140 -70.516 1.00 39.47 192 TRP A N 1
ATOM 1453 C CA . TRP A 1 192 ? 38.619 10.066 -69.769 1.00 39.47 192 TRP A CA 1
ATOM 1454 C C . TRP A 1 192 ? 39.470 8.858 -69.283 1.00 39.47 192 TRP A C 1
ATOM 1456 O O . TRP A 1 192 ? 39.069 8.222 -68.310 1.00 39.47 192 TRP A O 1
ATOM 1466 N N . PRO A 1 193 ? 40.614 8.458 -69.880 1.00 38.78 193 PRO A N 1
ATOM 1467 C CA . PRO A 1 193 ? 41.308 7.236 -69.438 1.00 38.78 193 PRO A CA 1
ATOM 1468 C C . PRO A 1 193 ? 42.071 7.377 -68.109 1.00 38.78 193 PRO A C 1
ATOM 1470 O O . PRO A 1 193 ? 42.222 6.400 -67.376 1.00 38.78 193 PRO A O 1
ATOM 1473 N N . THR A 1 194 ? 42.546 8.580 -67.780 1.00 44.50 194 THR A N 1
ATOM 1474 C CA . THR A 1 194 ? 43.374 8.860 -66.588 1.00 44.50 194 THR A CA 1
ATOM 1475 C C . THR A 1 194 ? 42.544 9.102 -65.323 1.00 44.50 194 THR A C 1
ATOM 1477 O O . THR A 1 194 ? 43.049 8.937 -64.213 1.00 44.50 194 THR A O 1
ATOM 1480 N N . SER A 1 195 ? 41.260 9.442 -65.477 1.00 46.69 195 SER A N 1
ATOM 1481 C CA . SER A 1 195 ? 40.346 9.760 -64.373 1.00 46.69 195 SER A CA 1
ATOM 1482 C C . SER A 1 195 ? 39.975 8.534 -63.536 1.00 46.69 195 SER A C 1
ATOM 1484 O O . SER A 1 195 ? 39.850 8.639 -62.321 1.00 46.69 195 SER A O 1
ATOM 1486 N N . ASN A 1 196 ? 39.893 7.344 -64.139 1.00 39.69 196 ASN A N 1
ATOM 1487 C CA . ASN A 1 196 ? 39.497 6.130 -63.420 1.00 39.69 196 ASN A CA 1
ATOM 1488 C C . ASN A 1 196 ? 40.504 5.774 -62.304 1.00 39.69 196 ASN A C 1
ATOM 1490 O O . ASN A 1 196 ? 40.110 5.449 -61.189 1.00 39.69 196 ASN A O 1
ATOM 1494 N N . TYR A 1 197 ? 41.811 5.909 -62.555 1.00 42.12 197 TYR A N 1
ATOM 1495 C CA . TYR A 1 197 ? 42.846 5.636 -61.547 1.00 42.12 197 TYR A CA 1
ATOM 1496 C C . TYR A 1 197 ? 42.891 6.682 -60.420 1.00 42.12 197 TYR A C 1
ATOM 1498 O O . TYR A 1 197 ? 43.129 6.314 -59.270 1.00 42.12 197 TYR A O 1
ATOM 1506 N N . ALA A 1 198 ? 42.638 7.961 -60.724 1.00 45.84 198 ALA A N 1
ATOM 1507 C CA . ALA A 1 198 ? 42.559 9.029 -59.722 1.00 45.84 198 ALA A CA 1
ATOM 1508 C C . ALA A 1 198 ? 41.330 8.861 -58.814 1.00 45.84 198 ALA A C 1
ATOM 1510 O O . ALA A 1 198 ? 41.448 8.964 -57.594 1.00 45.84 198 ALA A O 1
ATOM 1511 N N . VAL A 1 199 ? 40.190 8.466 -59.394 1.00 46.81 199 VAL A N 1
ATOM 1512 C CA . VAL A 1 199 ? 38.955 8.135 -58.670 1.00 46.81 199 VAL A CA 1
ATOM 1513 C C . VAL A 1 199 ? 39.172 6.976 -57.694 1.00 46.81 199 VAL A C 1
ATOM 1515 O O . VAL A 1 199 ? 38.830 7.086 -56.515 1.00 46.81 199 VAL A O 1
ATOM 1518 N N . TRP A 1 200 ? 39.813 5.891 -58.140 1.00 42.72 200 TRP A N 1
ATOM 1519 C CA . TRP A 1 200 ? 40.128 4.748 -57.274 1.00 42.72 200 TRP A CA 1
ATOM 1520 C C . TRP A 1 200 ? 41.171 5.082 -56.193 1.00 42.72 200 TRP A C 1
ATOM 1522 O O . TRP A 1 200 ? 40.994 4.685 -55.042 1.00 42.72 200 TRP A O 1
ATOM 1532 N N . ALA A 1 201 ? 42.209 5.866 -56.509 1.00 48.34 201 ALA A N 1
ATOM 1533 C CA . ALA A 1 201 ? 43.210 6.306 -55.531 1.00 48.34 201 ALA A CA 1
ATOM 1534 C C . ALA A 1 201 ? 42.637 7.286 -54.486 1.00 48.34 201 ALA A C 1
ATOM 1536 O O . ALA A 1 201 ? 43.001 7.218 -53.308 1.00 48.34 201 ALA A O 1
ATOM 1537 N N . ALA A 1 202 ? 41.706 8.159 -54.886 1.00 47.38 202 ALA A N 1
ATOM 1538 C CA . ALA A 1 202 ? 40.962 9.023 -53.978 1.00 47.38 202 ALA A CA 1
ATOM 1539 C C . ALA A 1 202 ? 40.095 8.180 -53.033 1.00 47.38 202 ALA A C 1
ATOM 1541 O O . ALA A 1 202 ? 40.228 8.321 -51.815 1.00 47.38 202 ALA A O 1
ATOM 1542 N N . LEU A 1 203 ? 39.300 7.236 -53.556 1.00 46.44 203 LEU A N 1
ATOM 1543 C CA . LEU A 1 203 ? 38.487 6.298 -52.760 1.00 46.44 203 LEU A CA 1
ATOM 1544 C C . LEU A 1 203 ? 39.322 5.471 -51.755 1.00 46.44 203 LEU A C 1
ATOM 1546 O O . LEU A 1 203 ? 38.834 5.128 -50.671 1.00 46.44 203 LEU A O 1
ATOM 1550 N N . ASP A 1 204 ? 40.597 5.215 -52.063 1.00 44.62 204 ASP A N 1
ATOM 1551 C CA . ASP A 1 204 ? 41.544 4.515 -51.186 1.00 44.62 204 ASP A CA 1
ATOM 1552 C C . ASP A 1 204 ? 42.202 5.389 -50.101 1.00 44.62 204 ASP A C 1
ATOM 1554 O O . ASP A 1 204 ? 42.881 4.872 -49.202 1.00 44.62 204 ASP A O 1
ATOM 1558 N N . SER A 1 205 ? 41.947 6.697 -50.087 1.00 51.56 205 SER A N 1
ATOM 1559 C CA . SER A 1 205 ? 42.362 7.577 -48.990 1.00 51.56 205 SER A CA 1
ATOM 1560 C C . SER A 1 205 ? 41.541 7.327 -47.710 1.00 51.56 205 SER A C 1
ATOM 1562 O O . SER A 1 205 ? 40.421 6.804 -47.725 1.00 51.56 205 SER A O 1
ATOM 1564 N N . ASN A 1 206 ? 42.076 7.720 -46.546 1.00 48.88 206 ASN A N 1
ATOM 1565 C CA . ASN A 1 206 ? 41.335 7.656 -45.273 1.00 48.88 206 ASN A CA 1
ATOM 1566 C C . ASN A 1 206 ? 40.055 8.517 -45.284 1.00 48.88 206 ASN A C 1
ATOM 1568 O O . ASN A 1 206 ? 39.158 8.270 -44.478 1.00 48.88 206 ASN A O 1
ATOM 1572 N N . ARG A 1 207 ? 39.964 9.491 -46.202 1.00 45.22 207 ARG A N 1
ATOM 1573 C CA . ARG A 1 207 ? 38.850 10.437 -46.340 1.00 45.22 207 ARG A CA 1
ATOM 1574 C C . ARG A 1 207 ? 37.559 9.772 -46.829 1.00 45.22 207 ARG A C 1
ATOM 1576 O O . ARG A 1 207 ? 36.486 10.120 -46.353 1.00 45.22 207 ARG A O 1
ATOM 1583 N N . PHE A 1 208 ? 37.669 8.770 -47.701 1.00 48.62 208 PHE A N 1
ATOM 1584 C CA . PHE A 1 208 ? 36.534 8.077 -48.329 1.00 48.62 208 PHE A CA 1
ATOM 1585 C C . PHE A 1 208 ? 36.375 6.627 -47.857 1.00 48.62 208 PHE A C 1
ATOM 1587 O O . PHE A 1 208 ? 35.566 5.867 -48.381 1.00 48.62 208 PHE A O 1
ATOM 1594 N N . ARG A 1 209 ? 37.090 6.249 -46.789 1.00 53.28 209 ARG A N 1
ATOM 1595 C CA . ARG A 1 209 ? 36.982 4.944 -46.120 1.00 53.28 209 ARG A CA 1
ATOM 1596 C C . ARG A 1 209 ? 35.536 4.493 -45.822 1.00 53.28 209 ARG A C 1
ATOM 1598 O O . ARG A 1 209 ? 35.296 3.295 -45.960 1.00 53.28 209 ARG A O 1
ATOM 1605 N N . PRO A 1 210 ? 34.574 5.377 -45.470 1.00 53.72 210 PRO A N 1
ATOM 1606 C CA . PRO A 1 210 ? 33.166 4.994 -45.305 1.00 53.72 210 PRO A CA 1
ATOM 1607 C C . PRO A 1 210 ? 32.485 4.452 -46.574 1.00 53.72 210 PRO A C 1
ATOM 1609 O O . PRO A 1 210 ? 31.448 3.814 -46.457 1.00 53.72 210 PRO A O 1
ATOM 1612 N N . LEU A 1 211 ? 33.054 4.692 -47.762 1.00 51.56 211 LEU A N 1
ATOM 1613 C CA . LEU A 1 211 ? 32.505 4.308 -49.069 1.00 51.56 211 LEU A CA 1
ATOM 1614 C C . LEU A 1 211 ? 33.033 2.949 -49.573 1.00 51.56 211 LEU A C 1
ATOM 1616 O O . LEU A 1 211 ? 32.463 2.374 -50.496 1.00 51.56 211 LEU A O 1
ATOM 1620 N N . ARG A 1 212 ? 34.101 2.402 -48.966 1.00 52.56 212 ARG A N 1
ATOM 1621 C CA . ARG A 1 212 ? 34.774 1.173 -49.446 1.00 52.56 212 ARG A CA 1
ATOM 1622 C C . ARG A 1 212 ? 33.933 -0.101 -49.354 1.00 52.56 212 ARG A C 1
ATOM 1624 O O . ARG A 1 212 ? 34.225 -1.050 -50.069 1.00 52.56 212 ARG A O 1
ATOM 1631 N N . GLY A 1 213 ? 32.953 -0.154 -48.452 1.00 52.38 213 GLY A N 1
ATOM 1632 C CA . GLY A 1 213 ? 32.131 -1.350 -48.237 1.00 52.38 213 GLY A CA 1
ATOM 1633 C C . GLY A 1 213 ? 30.958 -1.493 -49.207 1.00 52.38 213 GLY A C 1
ATOM 1634 O O . GLY A 1 213 ? 30.536 -2.614 -49.467 1.00 52.38 213 GLY A O 1
ATOM 1635 N N . ASP A 1 214 ? 30.466 -0.377 -49.751 1.00 50.91 214 ASP A N 1
ATOM 1636 C CA . ASP A 1 214 ? 29.186 -0.330 -50.469 1.00 50.91 214 ASP A CA 1
ATOM 1637 C C . ASP A 1 214 ? 29.356 -0.140 -51.991 1.00 50.91 214 ASP A C 1
ATOM 1639 O O . ASP A 1 214 ? 28.413 -0.367 -52.743 1.00 50.91 214 ASP A O 1
ATOM 1643 N N . GLY A 1 215 ? 30.559 0.235 -52.455 1.00 53.53 215 GLY A N 1
ATOM 1644 C CA . GLY A 1 215 ? 30.774 0.734 -53.817 1.00 53.53 215 GLY A CA 1
ATOM 1645 C C . GLY A 1 215 ? 30.168 2.132 -53.969 1.00 53.53 215 GLY A C 1
ATOM 1646 O O . GLY A 1 215 ? 29.048 2.380 -53.542 1.00 53.53 215 GLY A O 1
ATOM 1647 N N . PHE A 1 216 ? 30.911 3.091 -54.520 1.00 47.50 216 PHE A N 1
ATOM 1648 C CA . PHE A 1 216 ? 30.378 4.440 -54.713 1.00 47.50 216 PHE A CA 1
ATOM 1649 C C . PHE A 1 216 ? 29.281 4.421 -55.794 1.00 47.50 216 PHE A C 1
ATOM 1651 O O . PHE A 1 216 ? 29.592 4.299 -56.976 1.00 47.50 216 PHE A O 1
ATOM 1658 N N . ASP A 1 217 ? 28.013 4.522 -55.385 1.00 55.78 217 ASP A N 1
ATOM 1659 C CA . ASP A 1 217 ? 26.846 4.699 -56.263 1.00 55.78 217 ASP A CA 1
ATOM 1660 C C . ASP A 1 217 ? 26.023 5.904 -55.773 1.00 55.78 217 ASP A C 1
ATOM 1662 O O . ASP A 1 217 ? 25.375 5.876 -54.723 1.00 55.78 217 ASP A O 1
ATOM 1666 N N . ASP A 1 218 ? 26.082 6.999 -56.525 1.00 49.28 218 ASP A N 1
ATOM 1667 C CA . ASP A 1 218 ? 25.421 8.271 -56.222 1.00 49.28 218 ASP A CA 1
ATOM 1668 C C . ASP A 1 218 ? 23.886 8.170 -56.220 1.00 49.28 218 ASP A C 1
ATOM 1670 O O . ASP A 1 218 ? 23.211 8.970 -55.565 1.00 49.28 218 ASP A O 1
ATOM 1674 N N . ARG A 1 219 ? 23.327 7.133 -56.854 1.00 53.88 219 ARG A N 1
ATOM 1675 C CA . ARG A 1 219 ? 21.887 6.835 -56.852 1.00 53.88 219 ARG A CA 1
ATOM 1676 C C . ARG A 1 219 ? 21.375 6.363 -55.492 1.00 53.88 219 ARG A C 1
ATOM 1678 O O . ARG A 1 219 ? 20.171 6.411 -55.266 1.00 53.88 219 ARG A O 1
ATOM 1685 N N . ILE A 1 220 ? 22.262 5.954 -54.580 1.00 54.06 220 ILE A N 1
ATOM 1686 C CA . ILE A 1 220 ? 21.920 5.489 -53.223 1.00 54.06 220 ILE A CA 1
ATOM 1687 C C . ILE A 1 220 ? 21.813 6.668 -52.228 1.00 54.06 220 ILE A C 1
ATOM 1689 O O . ILE A 1 220 ? 21.153 6.579 -51.188 1.00 54.06 220 ILE A O 1
ATOM 1693 N N . LEU A 1 221 ? 22.419 7.818 -52.547 1.00 50.91 221 LEU A N 1
ATOM 1694 C CA . LEU A 1 221 ? 22.443 9.004 -51.681 1.00 50.91 221 LEU A CA 1
ATOM 1695 C C . LEU A 1 221 ? 21.045 9.581 -51.351 1.00 50.91 221 LEU A C 1
ATOM 1697 O O . LEU A 1 221 ? 20.831 9.955 -50.189 1.00 50.91 221 LEU A O 1
ATOM 1701 N N . PRO A 1 222 ? 20.083 9.668 -52.295 1.00 55.06 222 PRO A N 1
ATOM 1702 C CA . PRO A 1 222 ? 18.715 10.098 -52.000 1.00 55.06 222 PRO A CA 1
ATOM 1703 C C . PRO A 1 222 ? 18.008 9.180 -50.997 1.00 55.06 222 PRO A C 1
ATOM 1705 O O . PRO A 1 222 ? 17.386 9.680 -50.057 1.00 55.06 222 PRO A O 1
ATOM 1708 N N . ASP A 1 223 ? 18.171 7.863 -51.139 1.00 57.22 223 ASP A N 1
ATOM 1709 C CA . ASP A 1 223 ? 17.535 6.865 -50.273 1.00 57.22 223 ASP A CA 1
ATOM 1710 C C . ASP A 1 223 ? 18.065 6.955 -48.839 1.00 57.22 223 ASP A C 1
ATOM 1712 O O . ASP A 1 223 ? 17.303 6.919 -47.877 1.00 57.22 223 ASP A O 1
ATOM 1716 N N . TRP A 1 224 ? 19.368 7.184 -48.660 1.00 55.88 224 TRP A N 1
ATOM 1717 C CA . TRP A 1 224 ? 19.953 7.337 -47.325 1.00 55.88 224 TRP A CA 1
ATOM 1718 C C . TRP A 1 224 ? 19.571 8.643 -46.631 1.00 55.88 224 TRP A C 1
ATOM 1720 O O . TRP A 1 224 ? 19.419 8.664 -45.406 1.00 55.88 224 TRP A O 1
ATOM 1730 N N . LYS A 1 225 ? 19.414 9.734 -47.391 1.00 55.50 225 LYS A N 1
ATOM 1731 C CA . LYS A 1 225 ? 18.877 10.996 -46.862 1.00 55.50 225 LYS A CA 1
ATOM 1732 C C . LYS A 1 225 ? 17.417 10.824 -46.448 1.00 55.50 225 LYS A C 1
ATOM 1734 O O . LYS A 1 225 ? 17.060 11.244 -45.349 1.00 55.50 225 LYS A O 1
ATOM 1739 N N . ALA A 1 226 ? 16.614 10.157 -47.278 1.00 60.06 226 ALA A N 1
ATOM 1740 C CA . ALA A 1 226 ? 15.222 9.846 -46.974 1.00 60.06 226 ALA A CA 1
ATOM 1741 C C . ALA A 1 226 ? 15.093 8.950 -45.729 1.00 60.06 226 ALA A C 1
ATOM 1743 O O . ALA A 1 226 ? 14.317 9.276 -44.831 1.00 60.06 226 ALA A O 1
ATOM 1744 N N . ASP A 1 227 ? 15.903 7.893 -45.621 1.00 52.38 227 ASP A N 1
ATOM 1745 C CA . ASP A 1 227 ? 15.966 7.002 -44.457 1.00 52.38 227 ASP A CA 1
ATOM 1746 C C . ASP A 1 227 ? 16.336 7.758 -43.174 1.00 52.38 227 ASP A C 1
ATOM 1748 O O . ASP A 1 227 ? 15.653 7.630 -42.155 1.00 52.38 227 ASP A O 1
ATOM 1752 N N . ARG A 1 228 ? 17.393 8.583 -43.223 1.00 55.44 228 ARG A N 1
ATOM 1753 C CA . ARG A 1 228 ? 17.831 9.431 -42.103 1.00 55.44 228 ARG A CA 1
ATOM 1754 C C . ARG A 1 228 ? 16.714 10.376 -41.665 1.00 55.44 228 ARG A C 1
ATOM 1756 O O . ARG A 1 228 ? 16.401 10.439 -40.479 1.00 55.44 228 ARG A O 1
ATOM 1763 N N . ASP A 1 229 ? 16.120 11.105 -42.605 1.00 57.16 229 ASP A N 1
ATOM 1764 C CA . ASP A 1 229 ? 15.121 12.136 -42.311 1.00 57.16 229 ASP A CA 1
ATOM 1765 C C . ASP A 1 229 ? 13.798 11.526 -41.830 1.00 57.16 229 ASP A C 1
ATOM 1767 O O . ASP A 1 229 ? 13.152 12.068 -40.931 1.00 57.16 229 ASP A O 1
ATOM 1771 N N . MET A 1 230 ? 13.409 10.367 -42.370 1.00 61.00 230 MET A N 1
ATOM 1772 C CA . MET A 1 230 ? 12.277 9.581 -41.879 1.00 61.00 230 MET A CA 1
ATOM 1773 C C . MET A 1 230 ? 12.514 9.110 -40.442 1.00 61.00 230 MET A C 1
ATOM 1775 O O . MET A 1 230 ? 11.605 9.191 -39.615 1.00 61.00 230 MET A O 1
ATOM 1779 N N . LEU A 1 231 ? 13.716 8.627 -40.127 1.00 53.72 231 LEU A N 1
ATOM 1780 C CA . LEU A 1 231 ? 14.025 8.126 -38.793 1.00 53.72 231 LEU A CA 1
ATOM 1781 C C . LEU A 1 231 ? 14.114 9.259 -37.764 1.00 53.72 231 LEU A C 1
ATOM 1783 O O . LEU A 1 231 ? 13.568 9.122 -36.675 1.00 53.72 231 LEU A O 1
ATOM 1787 N N . ILE A 1 232 ? 14.695 10.407 -38.136 1.00 55.53 232 ILE A N 1
ATOM 1788 C CA . ILE A 1 232 ? 14.666 11.633 -37.322 1.00 55.53 232 ILE A CA 1
ATOM 1789 C C . ILE A 1 232 ? 13.217 12.031 -37.023 1.00 55.53 232 ILE A C 1
ATOM 1791 O O . ILE A 1 232 ? 12.885 12.245 -35.862 1.00 55.53 232 ILE A O 1
ATOM 1795 N N . LYS A 1 233 ? 12.330 12.046 -38.029 1.00 61.03 233 LYS A N 1
ATOM 1796 C CA . LYS A 1 233 ? 10.901 12.338 -37.819 1.00 61.03 233 LYS A CA 1
ATOM 1797 C C . LYS A 1 233 ? 10.221 11.335 -36.884 1.00 61.03 233 LYS A C 1
ATOM 1799 O O . LYS A 1 233 ? 9.393 11.740 -36.077 1.00 61.03 233 LYS A O 1
ATOM 1804 N N . LYS A 1 234 ? 10.551 10.041 -36.978 1.00 52.72 234 LYS A N 1
ATOM 1805 C CA . LYS A 1 234 ? 10.005 9.003 -36.084 1.00 52.72 234 LYS A CA 1
ATOM 1806 C C . LYS A 1 234 ? 10.503 9.159 -34.642 1.00 52.72 234 LYS A C 1
ATOM 1808 O O . LYS A 1 234 ? 9.703 9.021 -33.726 1.00 52.72 234 LYS A O 1
ATOM 1813 N N . ILE A 1 235 ? 11.781 9.488 -34.448 1.00 48.91 235 ILE A N 1
ATOM 1814 C CA . ILE A 1 235 ? 12.380 9.754 -33.130 1.00 48.91 235 ILE A CA 1
ATOM 1815 C C . ILE A 1 235 ? 11.780 11.026 -32.509 1.00 48.91 235 ILE A C 1
ATOM 1817 O O . ILE A 1 235 ? 11.376 11.007 -31.350 1.00 48.91 235 ILE A O 1
ATOM 1821 N N . GLU A 1 236 ? 11.649 12.102 -33.295 1.00 51.75 236 GLU A N 1
ATOM 1822 C CA . GLU A 1 236 ? 10.994 13.351 -32.873 1.00 51.75 236 GLU A CA 1
ATOM 1823 C C . GLU A 1 236 ? 9.517 13.107 -32.495 1.00 51.75 236 GLU A C 1
ATOM 1825 O O . GLU A 1 236 ? 9.043 13.624 -31.485 1.00 51.75 236 GLU A O 1
ATOM 1830 N N . ALA A 1 237 ? 8.791 12.281 -33.260 1.00 50.53 237 ALA A N 1
ATOM 1831 C CA . ALA A 1 237 ? 7.403 11.909 -32.962 1.00 50.53 237 ALA A CA 1
ATOM 1832 C C . ALA A 1 237 ? 7.258 11.006 -31.723 1.00 50.53 237 ALA A C 1
ATOM 1834 O O . ALA A 1 237 ? 6.212 11.025 -31.080 1.00 50.53 237 ALA A O 1
ATOM 1835 N N . ALA A 1 238 ? 8.298 10.244 -31.371 1.00 44.06 238 ALA A N 1
ATOM 1836 C CA . ALA A 1 238 ? 8.356 9.430 -30.157 1.00 44.06 238 ALA A CA 1
ATOM 1837 C C . ALA A 1 238 ? 8.692 10.246 -28.890 1.00 44.06 238 ALA A C 1
ATOM 1839 O O . ALA A 1 238 ? 8.805 9.676 -27.809 1.00 44.06 238 ALA A O 1
ATOM 1840 N N . GLY A 1 239 ? 8.844 11.574 -28.999 1.00 36.28 239 GLY A N 1
ATOM 1841 C CA . GLY A 1 239 ? 9.067 12.465 -27.856 1.00 36.28 239 GLY A CA 1
ATOM 1842 C C . GLY A 1 239 ? 10.518 12.539 -27.369 1.00 36.28 239 GLY A C 1
ATOM 1843 O O . GLY A 1 239 ? 10.782 13.183 -26.355 1.00 36.28 239 GLY A O 1
ATOM 1844 N N . VAL A 1 240 ? 11.469 11.933 -28.087 1.00 40.31 240 VAL A N 1
ATOM 1845 C CA . VAL A 1 240 ? 12.903 12.103 -27.819 1.00 40.31 240 VAL A CA 1
ATOM 1846 C C . VAL A 1 240 ? 13.321 13.493 -28.332 1.00 40.31 240 VAL A C 1
ATOM 1848 O O . VAL A 1 240 ? 13.047 13.803 -29.497 1.00 40.31 240 VAL A O 1
ATOM 1851 N N . PRO A 1 241 ? 13.958 14.355 -27.508 1.00 38.03 241 PRO A N 1
ATOM 1852 C CA . PRO A 1 241 ? 14.346 15.703 -27.915 1.00 38.03 241 PRO A CA 1
ATOM 1853 C C . PRO A 1 241 ? 15.145 15.686 -29.218 1.00 38.03 241 PRO A C 1
ATOM 1855 O O . PRO A 1 241 ? 16.025 14.847 -29.411 1.00 38.03 241 PRO A O 1
ATOM 1858 N N . SER A 1 242 ? 14.825 16.624 -30.108 1.00 38.62 242 SER A N 1
ATOM 1859 C CA . SER A 1 242 ? 15.372 16.723 -31.461 1.00 38.62 242 SER A CA 1
ATOM 1860 C C . SER A 1 242 ? 16.884 16.491 -31.506 1.00 38.62 242 SER A C 1
ATOM 1862 O O . SER A 1 242 ? 17.653 17.260 -30.920 1.00 38.62 242 SER A O 1
ATOM 1864 N N . ILE A 1 243 ? 17.313 15.486 -32.275 1.00 39.00 243 ILE A N 1
ATOM 1865 C CA . ILE A 1 243 ? 18.699 15.374 -32.739 1.00 39.00 243 ILE A CA 1
ATOM 1866 C C . ILE A 1 243 ? 19.036 16.719 -33.409 1.00 39.00 243 ILE A C 1
ATOM 1868 O O . ILE A 1 243 ? 18.277 17.134 -34.289 1.00 39.00 243 ILE A O 1
ATOM 1872 N N . PRO A 1 244 ? 20.097 17.448 -33.004 1.00 37.09 244 PRO A N 1
ATOM 1873 C CA . PRO A 1 244 ? 20.283 18.838 -33.411 1.00 37.09 244 PRO A CA 1
ATOM 1874 C C . PRO A 1 244 ? 20.257 19.000 -34.935 1.00 37.09 244 PRO A C 1
ATOM 1876 O O . PRO A 1 244 ? 21.184 18.585 -35.640 1.00 37.09 244 PRO A O 1
ATOM 1879 N N . ARG A 1 245 ? 19.185 19.625 -35.443 1.00 33.97 245 ARG A N 1
ATOM 1880 C CA . ARG A 1 245 ? 19.020 19.997 -36.853 1.00 33.97 245 ARG A CA 1
ATOM 1881 C C . ARG A 1 245 ? 20.097 21.025 -37.203 1.00 33.97 245 ARG A C 1
ATOM 1883 O O . ARG A 1 245 ? 19.927 22.215 -36.969 1.00 33.97 245 ARG A O 1
ATOM 1890 N N . GLY A 1 246 ? 21.240 20.555 -37.701 1.00 35.47 246 GLY A N 1
ATOM 1891 C CA . GLY A 1 246 ? 22.367 21.416 -38.078 1.00 35.47 246 GLY A CA 1
ATOM 1892 C C . GLY A 1 246 ? 23.762 20.940 -37.671 1.00 35.47 246 GLY A C 1
ATOM 1893 O O . GLY A 1 246 ? 24.695 21.744 -37.707 1.00 35.47 246 GLY A O 1
ATOM 1894 N N . MET A 1 247 ? 23.960 19.669 -37.298 1.00 35.19 247 MET A N 1
ATOM 1895 C CA . MET A 1 247 ? 25.311 19.119 -37.121 1.00 35.19 247 MET A CA 1
ATOM 1896 C C . MET A 1 247 ? 26.077 19.114 -38.455 1.00 35.19 247 MET A C 1
ATOM 1898 O O . MET A 1 247 ? 26.035 18.149 -39.213 1.00 35.19 247 MET A O 1
ATOM 1902 N N . LYS A 1 248 ? 26.805 20.201 -38.749 1.00 33.47 248 LYS A N 1
ATOM 1903 C CA . LYS A 1 248 ? 27.830 20.221 -39.800 1.00 33.47 248 LYS A CA 1
ATOM 1904 C C . LYS A 1 248 ? 28.817 19.094 -39.493 1.00 33.47 248 LYS A C 1
ATOM 1906 O O . LYS A 1 248 ? 29.488 19.152 -38.459 1.00 33.47 248 LYS A O 1
ATOM 1911 N N . ALA A 1 249 ? 28.896 18.098 -40.378 1.00 34.56 249 ALA A N 1
ATOM 1912 C CA . ALA A 1 249 ? 29.707 16.884 -40.235 1.00 34.56 249 ALA A CA 1
ATOM 1913 C C . ALA A 1 249 ? 31.137 17.155 -39.717 1.00 34.56 249 ALA A C 1
ATOM 1915 O O . ALA A 1 249 ? 31.685 16.379 -38.938 1.00 34.56 249 ALA A O 1
ATOM 1916 N N . ASN A 1 250 ? 31.700 18.320 -40.043 1.00 31.98 250 ASN A N 1
ATOM 1917 C CA . ASN A 1 250 ? 33.062 18.710 -39.690 1.00 31.98 250 ASN A CA 1
ATOM 1918 C C . ASN A 1 250 ? 33.317 19.006 -38.200 1.00 31.98 250 ASN A C 1
ATOM 1920 O O . ASN A 1 250 ? 34.468 18.934 -37.782 1.00 31.98 250 ASN A O 1
ATOM 1924 N N . ARG A 1 251 ? 32.308 19.322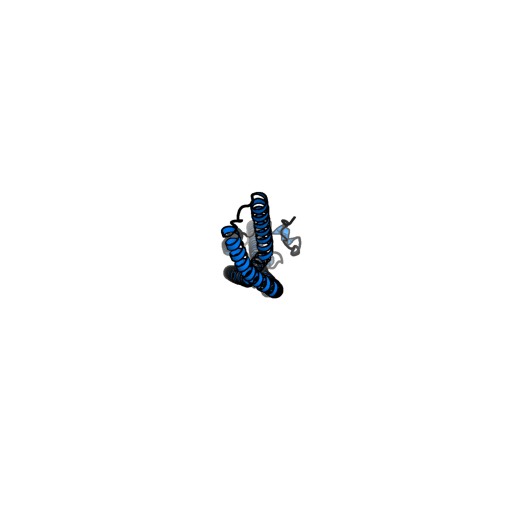 -37.368 1.00 31.50 251 ARG A N 1
ATOM 1925 C CA . ARG A 1 251 ? 32.559 19.721 -35.959 1.00 31.50 251 ARG A CA 1
ATOM 1926 C C . ARG A 1 251 ? 32.735 18.537 -34.997 1.00 31.50 251 ARG A C 1
ATOM 1928 O O . ARG A 1 251 ? 33.339 18.704 -33.946 1.00 31.50 251 ARG A O 1
ATOM 1935 N N . TRP A 1 252 ? 32.225 17.358 -35.359 1.00 33.22 252 TRP A N 1
ATOM 1936 C CA . TRP A 1 252 ? 32.406 16.105 -34.603 1.00 33.22 252 TRP A CA 1
ATOM 1937 C C . TRP A 1 252 ? 33.569 15.248 -35.124 1.00 33.22 252 TRP A C 1
ATOM 1939 O O . TRP A 1 252 ? 34.044 14.367 -34.417 1.00 33.22 252 TRP A O 1
ATOM 1949 N N . LEU A 1 253 ? 34.035 15.494 -36.353 1.00 35.94 253 LEU A N 1
ATOM 1950 C CA . LEU A 1 253 ? 35.199 14.811 -36.928 1.00 35.94 253 LEU A CA 1
ATOM 1951 C C . LEU A 1 253 ? 36.533 15.352 -36.381 1.00 35.94 253 LEU A C 1
ATOM 1953 O O . LEU A 1 253 ? 37.523 14.626 -36.391 1.00 35.94 253 LEU A O 1
ATOM 1957 N N . SER A 1 254 ? 36.568 16.600 -35.898 1.00 35.28 254 SER A N 1
ATOM 1958 C CA . SER A 1 254 ? 37.785 17.263 -35.402 1.00 35.28 254 SER A CA 1
ATOM 1959 C C . SER A 1 254 ? 38.028 17.103 -33.900 1.00 35.28 254 SER A C 1
ATOM 1961 O O . SER A 1 254 ? 39.178 17.047 -33.475 1.00 35.28 254 SER A O 1
ATOM 1963 N N . ASN A 1 255 ? 36.971 16.971 -33.101 1.00 31.19 255 ASN A N 1
ATOM 1964 C CA . ASN A 1 255 ? 37.074 16.674 -31.678 1.00 31.19 255 ASN A CA 1
ATOM 1965 C C . ASN A 1 255 ? 36.600 15.239 -31.491 1.00 31.19 255 ASN A C 1
ATOM 1967 O O . ASN A 1 255 ? 35.394 14.997 -31.510 1.00 31.19 255 ASN A O 1
ATOM 1971 N N . GLY A 1 256 ? 37.548 14.299 -31.389 1.00 31.02 256 GLY A N 1
ATOM 1972 C CA . GLY A 1 256 ? 37.269 12.882 -31.157 1.00 31.02 256 GLY A CA 1
ATOM 1973 C C . GLY A 1 256 ? 36.126 12.698 -30.162 1.00 31.02 256 GLY A C 1
ATOM 1974 O O . GLY A 1 256 ? 36.063 13.449 -29.192 1.00 31.02 256 GLY A O 1
ATOM 1975 N N . ALA A 1 257 ? 35.219 11.767 -30.491 1.00 31.64 257 ALA A N 1
ATOM 1976 C CA . ALA A 1 257 ? 33.980 11.433 -29.786 1.00 31.64 257 ALA A CA 1
ATOM 1977 C C . ALA A 1 257 ? 33.837 12.162 -28.437 1.00 31.64 257 ALA A C 1
ATOM 1979 O O . ALA A 1 257 ? 34.575 11.819 -27.508 1.00 31.64 257 ALA A O 1
ATOM 1980 N N . PRO A 1 258 ? 32.937 13.157 -28.292 1.00 34.31 258 PRO A N 1
ATOM 1981 C CA . PRO A 1 258 ? 32.687 13.701 -26.975 1.00 34.31 258 PRO A CA 1
ATOM 1982 C C . PRO A 1 258 ? 32.300 12.529 -26.081 1.00 34.31 258 PRO A C 1
ATOM 1984 O O . PRO A 1 258 ? 31.457 11.703 -26.444 1.00 34.31 258 PRO A O 1
ATOM 1987 N N . ASN A 1 259 ? 33.005 12.439 -24.954 1.00 30.59 259 ASN A N 1
ATOM 1988 C CA . ASN A 1 259 ? 32.693 11.535 -23.861 1.00 30.59 259 ASN A CA 1
ATOM 1989 C C . ASN A 1 259 ? 31.170 11.478 -23.677 1.00 30.59 259 ASN A C 1
ATOM 1991 O O . ASN A 1 259 ? 30.531 12.527 -23.810 1.00 30.59 259 ASN A O 1
ATOM 1995 N N . PRO A 1 260 ? 30.589 10.309 -23.358 1.00 33.34 260 PRO A N 1
ATOM 1996 C CA . PRO A 1 260 ? 29.184 10.220 -22.994 1.00 33.34 260 PRO A CA 1
ATOM 1997 C C . PRO A 1 260 ? 28.976 11.068 -21.736 1.00 33.34 260 PRO A C 1
ATOM 1999 O O . PRO A 1 260 ? 29.201 10.620 -20.615 1.00 33.34 260 PRO A O 1
ATOM 2002 N N . VAL A 1 261 ? 28.640 12.345 -21.919 1.00 28.50 261 VAL A N 1
ATOM 2003 C CA . VAL A 1 261 ? 28.201 13.193 -20.823 1.00 28.50 261 VAL A CA 1
ATOM 2004 C C . VAL A 1 261 ? 26.808 12.681 -20.476 1.00 28.50 261 VAL A C 1
ATOM 2006 O O . VAL A 1 261 ? 25.960 12.616 -21.370 1.00 28.50 261 VAL A O 1
ATOM 2009 N N . PRO A 1 262 ? 26.565 12.272 -19.222 1.00 33.31 262 PRO A N 1
ATOM 2010 C CA . PRO A 1 262 ? 25.256 11.807 -18.810 1.00 33.31 262 PRO A CA 1
ATOM 2011 C C . PRO A 1 262 ? 24.283 12.970 -18.977 1.00 33.31 262 PRO A C 1
ATOM 2013 O O . PRO A 1 262 ? 24.456 14.025 -18.364 1.00 33.31 262 PRO A O 1
ATOM 2016 N N . TYR A 1 263 ? 23.266 12.786 -19.816 1.00 33.56 263 TYR A N 1
ATOM 2017 C CA . TYR A 1 263 ? 22.094 13.650 -19.816 1.00 33.56 263 TYR A CA 1
ATOM 2018 C C . TYR A 1 263 ? 21.341 13.377 -18.505 1.00 33.56 263 TYR A C 1
ATOM 2020 O O . TYR A 1 263 ? 20.420 12.571 -18.439 1.00 33.56 263 TYR A O 1
ATOM 2028 N N . LEU A 1 264 ? 21.802 13.992 -17.417 1.00 30.30 264 LEU A N 1
ATOM 2029 C CA . LEU A 1 264 ? 20.969 14.217 -16.245 1.00 30.30 264 LEU A CA 1
ATOM 2030 C C . LEU A 1 264 ? 19.996 15.348 -16.607 1.00 30.30 264 LEU A C 1
ATOM 2032 O O . LEU A 1 264 ? 20.457 16.404 -17.048 1.00 30.30 264 LEU A O 1
ATOM 2036 N N . PRO A 1 265 ? 18.676 15.170 -16.439 1.00 32.34 265 PRO A N 1
ATOM 2037 C CA . PRO A 1 265 ? 17.731 16.270 -16.559 1.00 32.34 265 PRO A CA 1
ATOM 2038 C C . PRO A 1 265 ? 18.039 17.309 -15.474 1.00 32.34 265 PRO A C 1
ATOM 2040 O O . PRO A 1 265 ? 17.981 17.004 -14.285 1.00 32.34 265 PRO A O 1
ATOM 2043 N N . THR A 1 266 ? 18.366 18.536 -15.872 1.00 32.50 266 THR A N 1
ATOM 2044 C CA . THR A 1 266 ? 18.612 19.680 -14.973 1.00 32.50 266 THR A CA 1
ATOM 2045 C C . THR A 1 266 ? 17.340 20.321 -14.415 1.00 32.50 266 THR A C 1
ATOM 2047 O O . THR A 1 266 ? 17.365 21.494 -14.074 1.00 32.50 266 THR A O 1
ATOM 2050 N N . ASP A 1 267 ? 16.262 19.556 -14.242 1.00 34.72 267 ASP A N 1
ATOM 2051 C CA . ASP A 1 267 ? 15.028 20.041 -13.616 1.00 34.72 267 ASP A CA 1
ATOM 2052 C C . ASP A 1 267 ? 14.659 19.159 -12.412 1.00 34.72 267 ASP A C 1
ATOM 2054 O O . ASP A 1 267 ? 13.654 18.454 -12.395 1.00 34.72 267 ASP A O 1
ATOM 2058 N N . MET A 1 268 ? 15.522 19.187 -11.395 1.00 33.41 268 MET A N 1
ATOM 2059 C CA . MET A 1 268 ? 15.149 18.999 -9.989 1.00 33.41 268 MET A CA 1
ATOM 2060 C C . MET A 1 268 ? 16.012 19.932 -9.129 1.00 33.41 268 MET A C 1
ATOM 2062 O O . MET A 1 268 ? 17.066 19.538 -8.624 1.00 33.41 268 MET A O 1
ATOM 2066 N N . GLN A 1 269 ? 15.552 21.177 -8.995 1.00 32.81 269 GLN A N 1
ATOM 2067 C CA . GLN A 1 269 ? 15.829 22.077 -7.872 1.00 32.81 269 GLN A CA 1
ATOM 2068 C C . GLN A 1 269 ? 14.518 22.714 -7.425 1.00 32.81 269 GLN A C 1
ATOM 2070 O O . GLN A 1 269 ? 13.718 23.078 -8.317 1.00 32.81 269 GLN A O 1
#

Secondary structure (DSSP, 8-state):
----PPPHHHHHHHHHHHHHHHHHHHHHHHHHHHHHHHHHHHHHHHHHHHHHHHHHTTHHHHHHHHHHHHHHHHHHHHHHHHHTTS----HHHHHHHHHHHHHHHHHHHHHHHHHHHHHHHHHHHHHHHHHHHHHHHHHHHHHHHHHHHHHHHHHHHHHHHHHHHHHHHHHHHHHHHHHHHHHHHHHH---HHHHHHHHHHHHTSTTSGGGTTT---GGGHHHHHHHHHHHHHHHHHTT-----TT--THHHHHS----------S---

Foldseek 3Di:
DDPPQQDPVRLVVLVVVLVVLVVVLVVVLVVLVVVLVVLCVQLVVLVVVLVVLVVLACPLVVLVVVLVVLVVVQVVQCVVCVVVVHDRDCPVSVVVSVVSVVVSVVSVVSNVVSVVCNVVSVVSSVVSVVRSVVSVVVSVVVSVVSVVVSVVSVVVSVVSLVVNLLLLVLLLVLLVVLVVVLVVVVVVDPDPPVSVVVSVVVCVDPSNVSCVPPPRDNVCNVVSVVVSVVSQVVCVVVVNPHPDPDPPVPVDVVPDDDDCDDPDPPPDD

Radius of gyration: 43.7 Å; chains: 1; bounding box: 90×30×129 Å

pLDDT: mean 70.83, std 22.32, range [28.5, 97.0]